Protein AF-A0A7S2SK68-F1 (afdb_monomer)

Structure (mmCIF, N/CA/C/O backbone):
data_AF-A0A7S2SK68-F1
#
_entry.id   AF-A0A7S2SK68-F1
#
loop_
_atom_site.group_PDB
_atom_site.id
_atom_site.type_symbol
_atom_site.label_atom_id
_atom_site.label_alt_id
_atom_site.label_comp_id
_atom_site.label_asym_id
_atom_site.label_entity_id
_atom_site.label_seq_id
_atom_site.pdbx_PDB_ins_code
_atom_site.Cartn_x
_atom_site.Cartn_y
_atom_site.Cartn_z
_atom_site.occupancy
_atom_site.B_iso_or_equiv
_atom_site.auth_seq_id
_atom_site.auth_comp_id
_atom_site.auth_asym_id
_atom_site.auth_atom_id
_atom_site.pdbx_PDB_model_num
ATOM 1 N N . MET A 1 1 ? 23.345 -35.344 2.464 1.00 45.34 1 MET A N 1
ATOM 2 C CA . MET A 1 1 ? 22.321 -34.287 2.562 1.00 45.34 1 MET A CA 1
ATOM 3 C C . MET A 1 1 ? 22.974 -33.077 1.943 1.00 45.34 1 MET A C 1
ATOM 5 O O . MET A 1 1 ? 23.761 -32.423 2.611 1.00 45.34 1 MET A O 1
ATOM 9 N N . ASP A 1 2 ? 22.793 -32.923 0.635 1.00 41.66 2 ASP A N 1
ATOM 10 C CA . ASP A 1 2 ? 23.408 -31.829 -0.106 1.00 41.66 2 ASP A CA 1
ATOM 11 C C . ASP A 1 2 ? 22.681 -30.546 0.268 1.00 41.66 2 ASP A C 1
ATOM 13 O O . ASP A 1 2 ? 21.512 -30.350 -0.067 1.00 41.66 2 ASP A O 1
ATOM 17 N N . ASP A 1 3 ? 23.384 -29.710 1.019 1.00 49.19 3 ASP A N 1
ATOM 18 C CA . ASP A 1 3 ? 23.014 -28.338 1.319 1.00 49.19 3 ASP A CA 1
ATOM 19 C C . ASP A 1 3 ? 23.191 -27.522 0.030 1.00 49.19 3 ASP A C 1
ATOM 21 O O . ASP A 1 3 ? 24.204 -26.857 -0.197 1.00 49.19 3 ASP A O 1
ATOM 25 N N . GLN A 1 4 ? 22.235 -27.665 -0.895 1.00 49.81 4 GLN A N 1
ATOM 26 C CA . GLN A 1 4 ? 22.113 -26.769 -2.037 1.00 49.81 4 GLN A CA 1
ATOM 27 C C . GLN A 1 4 ? 21.642 -25.418 -1.508 1.00 49.81 4 GLN A C 1
ATOM 29 O O . GLN A 1 4 ? 20.457 -25.092 -1.517 1.00 49.81 4 GLN A O 1
ATOM 34 N N . THR A 1 5 ? 22.600 -24.611 -1.065 1.00 55.16 5 THR A N 1
ATOM 35 C CA . THR A 1 5 ? 22.447 -23.161 -1.052 1.00 55.16 5 THR A CA 1
ATOM 36 C C . THR A 1 5 ? 22.175 -22.737 -2.493 1.00 55.16 5 THR A C 1
ATOM 38 O O . THR A 1 5 ? 23.087 -22.575 -3.301 1.00 55.16 5 THR A O 1
ATOM 41 N N . THR A 1 6 ? 20.896 -22.635 -2.861 1.00 64.81 6 THR A N 1
ATOM 42 C CA . THR A 1 6 ? 20.465 -22.091 -4.149 1.00 64.81 6 THR A CA 1
ATOM 43 C C . THR A 1 6 ? 20.968 -20.660 -4.242 1.00 64.81 6 THR A C 1
ATOM 45 O O . THR A 1 6 ? 20.377 -19.736 -3.684 1.00 64.81 6 THR A O 1
ATOM 48 N N . SER A 1 7 ? 22.110 -20.495 -4.906 1.00 83.31 7 SER A N 1
ATOM 49 C CA . SER A 1 7 ? 22.659 -19.194 -5.253 1.00 83.31 7 SER A CA 1
ATOM 50 C C . SER A 1 7 ? 21.646 -18.478 -6.141 1.00 83.31 7 SER A C 1
ATOM 52 O O . SER A 1 7 ? 21.218 -19.017 -7.163 1.00 83.31 7 SER A O 1
ATOM 54 N N . LEU A 1 8 ? 21.214 -17.290 -5.715 1.00 86.94 8 LEU A N 1
ATOM 55 C CA . LEU A 1 8 ? 20.321 -16.452 -6.506 1.00 86.94 8 LEU A CA 1
ATOM 56 C C . LEU A 1 8 ? 21.015 -16.060 -7.813 1.00 86.94 8 LEU A C 1
ATOM 58 O O . LEU A 1 8 ? 22.196 -15.707 -7.823 1.00 86.94 8 LEU A O 1
ATOM 62 N N . SER A 1 9 ? 20.267 -16.081 -8.911 1.00 92.62 9 SER A N 1
ATOM 63 C CA . SER A 1 9 ? 20.751 -15.556 -10.188 1.00 92.62 9 SER A CA 1
ATOM 64 C C . SER A 1 9 ? 21.023 -14.044 -10.103 1.00 92.62 9 SER A C 1
ATOM 66 O O . SER A 1 9 ? 20.405 -13.353 -9.286 1.00 92.62 9 SER A O 1
ATOM 68 N N . PRO A 1 10 ? 21.902 -13.492 -10.962 1.00 92.81 10 PRO A N 1
ATOM 69 C CA . PRO A 1 10 ? 22.144 -12.050 -11.023 1.00 92.81 10 PRO A CA 1
ATOM 70 C C . PRO A 1 10 ? 20.859 -11.224 -11.175 1.00 92.81 10 PRO A C 1
ATOM 72 O O . PRO A 1 10 ? 20.677 -10.253 -10.446 1.00 92.81 10 PRO A O 1
ATOM 75 N N . ASP A 1 11 ? 19.931 -11.662 -12.029 1.00 91.19 11 ASP A N 1
ATOM 76 C CA . ASP A 1 11 ? 18.632 -11.010 -12.240 1.00 91.19 11 ASP A CA 1
ATOM 77 C C . ASP A 1 11 ? 17.751 -11.029 -10.980 1.00 91.19 11 ASP A C 1
ATOM 79 O O . ASP A 1 11 ? 17.080 -10.044 -10.671 1.00 91.19 11 ASP A O 1
ATOM 83 N N . GLN A 1 12 ? 17.770 -12.126 -10.214 1.00 93.44 12 GLN A N 1
ATOM 84 C CA . GLN A 1 12 ? 17.066 -12.201 -8.929 1.00 93.44 12 GLN A CA 1
ATOM 85 C C . GLN A 1 12 ? 17.672 -11.249 -7.898 1.00 93.44 12 GLN A C 1
ATOM 87 O O . GLN A 1 12 ? 16.930 -10.609 -7.151 1.00 93.44 12 GLN A O 1
ATOM 92 N N . ILE A 1 13 ? 19.002 -11.135 -7.857 1.00 93.25 13 ILE A N 1
ATOM 93 C CA . ILE A 1 13 ? 19.707 -10.212 -6.959 1.00 93.25 13 ILE A CA 1
ATOM 94 C C . ILE A 1 13 ? 19.380 -8.763 -7.333 1.00 93.25 13 ILE A C 1
ATOM 96 O O . ILE A 1 13 ? 19.015 -7.978 -6.459 1.00 93.25 13 ILE A O 1
ATOM 100 N N . GLU A 1 14 ? 19.459 -8.416 -8.619 1.00 93.88 14 GLU A N 1
ATOM 101 C CA . GLU A 1 14 ? 19.129 -7.085 -9.136 1.00 93.88 14 GLU A CA 1
ATOM 102 C C . GLU A 1 14 ? 17.685 -6.697 -8.794 1.00 93.88 14 GLU A C 1
ATOM 104 O O . GLU A 1 14 ? 17.460 -5.663 -8.159 1.00 93.88 14 GLU A O 1
ATOM 109 N N . PHE A 1 15 ? 16.716 -7.558 -9.125 1.00 94.44 15 PHE A N 1
ATOM 110 C CA . PHE A 1 15 ? 15.307 -7.314 -8.824 1.00 94.44 15 PHE A CA 1
ATOM 111 C C . PHE A 1 15 ? 15.066 -7.162 -7.319 1.00 94.44 15 PHE A C 1
ATOM 113 O O . PHE A 1 15 ? 14.383 -6.234 -6.888 1.00 94.44 15 PHE A O 1
ATOM 120 N N . THR A 1 16 ? 15.646 -8.048 -6.506 1.00 92.94 16 THR A N 1
ATOM 121 C CA . THR A 1 16 ? 15.485 -8.019 -5.045 1.00 92.94 16 THR A CA 1
ATOM 122 C C . THR A 1 16 ? 16.066 -6.742 -4.446 1.00 92.94 16 THR A C 1
ATOM 124 O O . THR A 1 16 ? 15.447 -6.136 -3.571 1.00 92.94 16 THR A O 1
ATOM 127 N N . ASN A 1 17 ? 17.230 -6.298 -4.923 1.00 94.62 17 ASN A N 1
ATOM 128 C CA . ASN A 1 17 ? 17.856 -5.060 -4.467 1.00 94.62 17 ASN A CA 1
ATOM 129 C C . ASN A 1 17 ? 17.025 -3.835 -4.857 1.00 94.62 17 ASN A C 1
ATOM 131 O O . ASN A 1 17 ? 16.785 -2.980 -4.003 1.00 94.62 17 ASN A O 1
ATOM 135 N N . ALA A 1 18 ? 16.535 -3.778 -6.099 1.00 94.25 18 ALA A N 1
ATOM 136 C CA . ALA A 1 18 ? 15.662 -2.702 -6.558 1.00 94.25 18 ALA A CA 1
ATOM 137 C C . ALA A 1 18 ? 14.358 -2.661 -5.743 1.00 94.25 18 ALA A C 1
ATOM 139 O O . ALA A 1 18 ? 14.013 -1.629 -5.170 1.00 94.25 1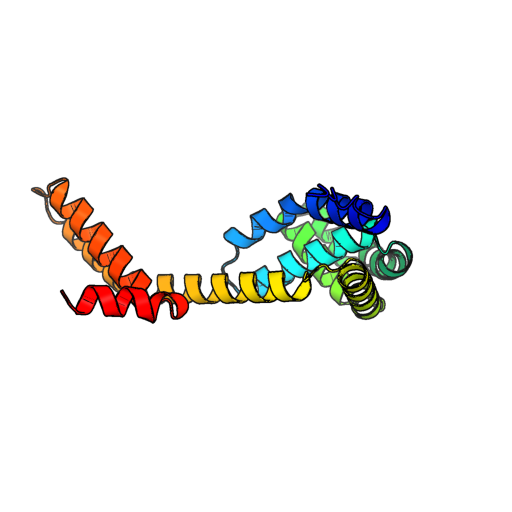8 ALA A O 1
ATOM 140 N N . PHE A 1 19 ? 13.689 -3.807 -5.575 1.00 93.00 19 PHE A N 1
ATOM 141 C CA . PHE A 1 19 ? 12.484 -3.926 -4.752 1.00 93.00 19 PHE A CA 1
ATOM 142 C C . PHE A 1 19 ? 12.729 -3.454 -3.310 1.00 93.00 19 PHE A C 1
ATOM 144 O O . PHE A 1 19 ? 11.972 -2.639 -2.775 1.00 93.00 19 PHE A O 1
ATOM 151 N N . ASN A 1 20 ? 13.810 -3.927 -2.678 1.00 91.44 20 ASN A N 1
ATOM 152 C CA . ASN A 1 20 ? 14.158 -3.549 -1.310 1.00 91.44 20 ASN A CA 1
ATOM 153 C C . ASN A 1 20 ? 14.475 -2.054 -1.182 1.00 91.44 20 ASN A C 1
ATOM 155 O O . ASN A 1 20 ? 14.073 -1.434 -0.195 1.00 91.44 20 ASN A O 1
ATOM 159 N N . GLY A 1 21 ? 15.121 -1.466 -2.191 1.00 91.00 21 GLY A N 1
ATOM 160 C CA . GLY A 1 21 ? 15.395 -0.032 -2.260 1.00 91.00 21 GLY A CA 1
ATOM 161 C C . GLY A 1 21 ? 14.132 0.834 -2.272 1.00 91.00 21 GLY A C 1
ATOM 162 O O . GLY A 1 21 ? 14.174 1.977 -1.816 1.00 91.00 21 GLY A O 1
ATOM 163 N N . ARG A 1 22 ? 12.990 0.293 -2.722 1.00 89.69 22 ARG A N 1
ATOM 164 C CA . ARG A 1 22 ? 11.702 1.010 -2.806 1.00 89.69 22 ARG A CA 1
ATOM 165 C C . ARG A 1 22 ? 10.727 0.689 -1.671 1.00 89.69 22 ARG A C 1
ATOM 167 O O . ARG A 1 22 ? 9.588 1.152 -1.677 1.00 89.69 22 ARG A O 1
ATOM 174 N N . ARG A 1 23 ? 11.154 -0.045 -0.634 1.00 83.75 23 ARG A N 1
ATOM 175 C CA . ARG A 1 23 ? 10.286 -0.393 0.512 1.00 83.75 23 ARG A CA 1
ATOM 176 C C . ARG A 1 23 ? 9.747 0.816 1.270 1.00 83.75 23 ARG A C 1
ATOM 178 O O . ARG A 1 23 ? 8.678 0.717 1.860 1.00 83.75 23 ARG A O 1
ATOM 185 N N . ASN A 1 24 ? 10.437 1.953 1.239 1.00 82.62 24 ASN A N 1
ATOM 186 C CA . ASN A 1 24 ? 9.946 3.170 1.885 1.00 82.62 24 ASN A CA 1
ATOM 187 C C . ASN A 1 24 ? 8.621 3.645 1.277 1.00 82.62 24 ASN A C 1
ATOM 189 O O . ASN A 1 24 ? 7.754 4.106 2.012 1.00 82.62 24 ASN A O 1
ATOM 193 N N . THR A 1 25 ? 8.401 3.437 -0.019 1.00 78.31 25 THR A N 1
ATOM 194 C CA . THR A 1 25 ? 7.138 3.775 -0.691 1.00 78.31 25 THR A CA 1
ATOM 195 C C . THR A 1 25 ? 5.979 2.922 -0.156 1.00 78.31 25 THR A C 1
ATOM 197 O O . THR A 1 25 ? 4.856 3.406 -0.038 1.00 78.31 25 THR A O 1
ATOM 200 N N . LEU A 1 26 ? 6.259 1.705 0.334 1.00 75.81 26 LEU A N 1
ATOM 201 C CA . LEU A 1 26 ? 5.275 0.855 1.022 1.00 75.81 26 LEU A CA 1
ATOM 202 C C . LEU A 1 26 ? 4.841 1.410 2.386 1.00 75.81 26 LEU A C 1
ATOM 204 O O . LEU A 1 26 ? 3.764 1.066 2.861 1.00 75.81 26 LEU A O 1
ATOM 208 N N . THR A 1 27 ? 5.626 2.273 3.036 1.00 79.50 27 THR A N 1
ATOM 209 C CA . THR A 1 27 ? 5.236 2.842 4.343 1.00 79.50 27 THR A CA 1
ATOM 210 C C . THR A 1 27 ? 3.993 3.728 4.232 1.00 79.50 27 THR A C 1
ATOM 212 O O . THR A 1 27 ? 3.156 3.734 5.136 1.00 79.50 27 THR A O 1
ATOM 215 N N . ALA A 1 28 ? 3.810 4.395 3.087 1.00 83.75 28 ALA A N 1
ATOM 216 C CA . ALA A 1 28 ? 2.632 5.210 2.793 1.00 83.75 28 ALA A CA 1
ATOM 217 C C . ALA A 1 28 ? 1.347 4.375 2.648 1.00 83.75 28 ALA A C 1
ATOM 219 O O . ALA A 1 28 ? 0.240 4.896 2.759 1.00 83.75 28 ALA A O 1
ATOM 220 N N . PHE A 1 29 ? 1.469 3.061 2.453 1.00 84.81 29 PHE A N 1
ATOM 221 C CA . PHE A 1 29 ? 0.326 2.162 2.350 1.00 84.81 29 PHE A CA 1
ATOM 222 C C . PHE A 1 29 ? -0.524 2.163 3.633 1.00 84.81 29 PHE A C 1
ATOM 224 O O . PHE A 1 29 ? -1.755 2.198 3.587 1.00 84.81 29 PHE A O 1
ATOM 231 N N . ALA A 1 30 ? 0.128 2.190 4.800 1.00 82.75 30 ALA A N 1
ATOM 232 C CA . ALA A 1 30 ? -0.545 2.139 6.098 1.00 82.75 30 ALA A CA 1
ATOM 233 C C . ALA A 1 30 ? -1.361 3.406 6.420 1.00 82.75 30 ALA A C 1
ATOM 235 O O . ALA A 1 30 ? -2.272 3.353 7.252 1.00 82.75 30 ALA A O 1
ATOM 236 N N . SER A 1 31 ? -1.060 4.533 5.768 1.00 86.56 31 SER A N 1
ATOM 237 C CA . SER A 1 31 ? -1.770 5.805 5.939 1.00 86.56 31 SER A CA 1
ATOM 238 C C . SER A 1 31 ? -2.870 6.037 4.900 1.00 86.56 31 SER A C 1
ATOM 240 O O . SER A 1 31 ? -3.563 7.047 4.975 1.00 86.56 31 SER A O 1
ATOM 242 N N . CYS A 1 32 ? -3.082 5.113 3.959 1.00 90.94 32 CYS A N 1
ATOM 243 C CA . CYS A 1 32 ? -4.134 5.239 2.953 1.00 90.94 32 CYS A CA 1
ATOM 244 C C . CYS A 1 32 ? -5.522 4.937 3.541 1.00 90.94 32 CYS A C 1
ATOM 246 O O . CYS A 1 32 ? -5.715 3.940 4.239 1.00 90.94 32 CYS A O 1
ATOM 248 N N . PHE A 1 33 ? -6.505 5.774 3.224 1.00 91.50 33 PHE A N 1
ATOM 249 C CA . PHE A 1 33 ? -7.901 5.663 3.661 1.00 91.50 33 PHE A CA 1
ATOM 250 C C . PHE A 1 33 ? -8.870 5.372 2.513 1.00 91.50 33 PHE A C 1
ATOM 252 O O . PHE A 1 33 ? -10.049 5.130 2.754 1.00 91.50 33 PHE A O 1
ATOM 259 N N . THR A 1 34 ? -8.396 5.408 1.267 1.00 91.31 34 THR A N 1
ATOM 260 C CA . THR A 1 34 ? -9.213 5.135 0.082 1.00 91.31 34 THR A CA 1
ATOM 261 C C . THR A 1 34 ? -8.460 4.262 -0.912 1.00 91.31 34 THR A C 1
ATOM 263 O O . THR A 1 34 ? -7.232 4.299 -0.982 1.00 91.31 34 THR A O 1
ATOM 266 N N . GLU A 1 35 ? -9.209 3.527 -1.733 1.00 91.38 35 GLU A N 1
ATOM 267 C CA . GLU A 1 35 ? -8.670 2.742 -2.851 1.00 91.38 35 GLU A CA 1
ATOM 268 C C . GLU A 1 35 ? -7.841 3.609 -3.808 1.00 91.38 35 GLU A C 1
ATOM 270 O O . GLU A 1 35 ? -6.754 3.235 -4.236 1.00 91.38 35 GLU A O 1
ATOM 275 N N . HIS A 1 36 ? -8.294 4.836 -4.072 1.00 92.00 36 HIS A N 1
ATOM 276 C CA . HIS A 1 36 ? -7.549 5.773 -4.904 1.00 92.00 36 HIS A CA 1
ATOM 277 C C . HIS A 1 36 ? -6.160 6.100 -4.328 1.00 92.00 36 HIS A C 1
ATOM 279 O O . HIS A 1 36 ? -5.179 6.096 -5.068 1.00 92.00 36 HIS A O 1
ATOM 285 N N . GLN A 1 37 ? -6.048 6.334 -3.015 1.00 91.88 37 GLN A N 1
ATOM 286 C CA . GLN A 1 37 ? -4.748 6.568 -2.373 1.00 91.88 37 GLN A CA 1
ATOM 287 C C . GLN A 1 37 ? -3.842 5.333 -2.458 1.00 91.88 37 GLN A C 1
ATOM 289 O O . GLN A 1 37 ? -2.650 5.474 -2.730 1.00 91.88 37 GLN A O 1
ATOM 294 N N . LEU A 1 38 ? -4.411 4.132 -2.303 1.00 92.62 38 LEU A N 1
ATOM 295 C CA . LEU A 1 38 ? -3.678 2.873 -2.461 1.00 92.62 38 LEU A CA 1
ATOM 296 C C . LEU A 1 38 ? -3.118 2.723 -3.875 1.00 92.62 38 LEU A C 1
ATOM 298 O O . LEU A 1 38 ? -1.941 2.401 -4.037 1.00 92.62 38 LEU A O 1
ATOM 302 N N . HIS A 1 39 ? -3.922 3.040 -4.890 1.00 93.50 39 HIS A N 1
ATOM 303 C CA . HIS A 1 39 ? -3.479 3.040 -6.279 1.00 93.50 39 HIS A CA 1
ATOM 304 C C . HIS A 1 39 ? -2.338 4.028 -6.524 1.00 93.50 39 HIS A C 1
ATOM 306 O O . HIS A 1 39 ? -1.374 3.665 -7.184 1.00 93.50 39 HIS A O 1
ATOM 312 N N . ILE A 1 40 ? -2.388 5.237 -5.957 1.00 93.50 40 ILE A N 1
ATOM 313 C CA . ILE A 1 40 ? -1.286 6.204 -6.085 1.00 93.50 40 ILE A CA 1
ATOM 314 C C . ILE A 1 40 ? 0.014 5.661 -5.472 1.00 93.50 40 ILE A C 1
ATOM 316 O O . ILE A 1 40 ? 1.073 5.786 -6.083 1.00 93.50 40 ILE A O 1
ATOM 320 N N . VAL A 1 41 ? -0.049 5.026 -4.299 1.00 92.88 41 VAL A N 1
ATOM 321 C CA . VAL A 1 41 ? 1.137 4.426 -3.661 1.00 92.88 41 VAL A CA 1
ATOM 322 C C . VAL A 1 41 ? 1.681 3.253 -4.481 1.00 92.88 41 VAL A C 1
ATOM 324 O O . VAL A 1 41 ? 2.886 3.193 -4.728 1.00 92.88 41 VAL A O 1
ATOM 327 N N . ARG A 1 42 ? 0.809 2.347 -4.943 1.00 93.62 42 ARG A N 1
ATOM 328 C CA . ARG A 1 42 ? 1.181 1.212 -5.804 1.00 93.62 42 ARG A CA 1
ATOM 329 C C . ARG A 1 42 ? 1.829 1.686 -7.102 1.00 93.62 42 ARG A C 1
ATOM 331 O O . ARG A 1 42 ? 2.898 1.215 -7.474 1.00 93.62 42 ARG A O 1
ATOM 338 N N . ASP A 1 43 ? 1.186 2.625 -7.782 1.00 94.50 43 ASP A N 1
ATOM 339 C CA . ASP A 1 43 ? 1.629 3.117 -9.082 1.00 94.50 43 ASP A CA 1
ATOM 340 C C . ASP A 1 43 ? 2.936 3.921 -8.936 1.00 94.50 43 ASP A C 1
ATOM 342 O O . ASP A 1 43 ? 3.834 3.795 -9.767 1.00 94.50 43 ASP A O 1
ATOM 346 N N . GLY A 1 44 ? 3.109 4.669 -7.841 1.00 94.00 44 GLY A N 1
ATOM 347 C CA . GLY A 1 44 ? 4.388 5.299 -7.508 1.00 94.00 44 GLY A CA 1
ATOM 348 C C . GLY A 1 44 ? 5.501 4.288 -7.237 1.00 94.00 44 GLY A C 1
ATOM 349 O O . GLY A 1 44 ? 6.610 4.455 -7.739 1.00 94.00 44 GLY A O 1
ATOM 350 N N . PHE A 1 45 ? 5.202 3.192 -6.535 1.00 94.19 45 PHE A N 1
ATOM 351 C CA . PHE A 1 45 ? 6.156 2.099 -6.362 1.00 94.19 45 PHE A CA 1
ATOM 352 C C . PHE A 1 45 ? 6.539 1.457 -7.703 1.00 94.19 45 PHE A C 1
ATOM 354 O O . PHE A 1 45 ? 7.720 1.224 -7.950 1.00 94.19 45 PHE A O 1
ATOM 361 N N . TYR A 1 46 ? 5.573 1.198 -8.592 1.00 95.06 46 TYR A N 1
ATOM 362 C CA . TYR A 1 46 ? 5.856 0.677 -9.934 1.00 95.06 46 TYR A CA 1
ATOM 363 C C . TYR A 1 46 ? 6.721 1.627 -10.752 1.00 95.06 46 TYR A C 1
ATOM 365 O O . TYR A 1 46 ? 7.645 1.174 -11.421 1.00 95.06 46 TYR A O 1
ATOM 373 N N . LEU A 1 47 ? 6.458 2.930 -10.672 1.00 95.06 47 LEU A N 1
ATOM 374 C CA . LEU A 1 47 ? 7.241 3.944 -11.363 1.00 95.06 47 LEU A CA 1
ATOM 375 C C . LEU A 1 47 ? 8.701 3.962 -10.880 1.00 95.06 47 LEU A C 1
ATOM 377 O O . LEU A 1 47 ? 9.619 3.972 -11.700 1.00 95.06 47 LEU A O 1
ATOM 381 N N . GLU A 1 48 ? 8.923 3.935 -9.564 1.00 93.75 48 GLU A N 1
ATOM 382 C CA . GLU A 1 48 ? 10.268 3.910 -8.978 1.00 93.75 48 GLU A CA 1
ATOM 383 C C . GLU A 1 48 ? 11.001 2.590 -9.226 1.00 93.75 48 GLU A C 1
ATOM 385 O O . GLU A 1 48 ? 12.205 2.591 -9.465 1.00 93.75 48 GLU A O 1
ATOM 390 N N . LEU A 1 49 ? 10.293 1.462 -9.189 1.00 95.25 49 LEU A N 1
ATOM 391 C CA . LEU A 1 49 ? 10.891 0.165 -9.477 1.00 95.25 49 LEU A CA 1
ATOM 392 C C . LEU A 1 49 ? 11.256 0.060 -10.965 1.00 95.25 49 LEU A C 1
ATOM 394 O O . LEU A 1 49 ? 12.370 -0.335 -11.298 1.00 95.25 49 LEU A O 1
ATOM 398 N N . ALA A 1 50 ? 10.365 0.481 -11.867 1.00 95.94 50 ALA A N 1
ATOM 399 C CA . ALA A 1 50 ? 10.619 0.484 -13.306 1.00 95.94 50 ALA A CA 1
ATOM 400 C C . ALA A 1 50 ? 11.787 1.398 -13.706 1.00 95.94 50 ALA A C 1
ATOM 402 O O . ALA A 1 50 ? 12.494 1.075 -14.656 1.00 95.94 50 ALA A O 1
ATOM 403 N N . HIS A 1 51 ? 12.040 2.491 -12.977 1.00 95.31 51 HIS A N 1
ATOM 404 C CA . HIS A 1 51 ? 13.249 3.297 -13.171 1.00 95.31 51 HIS A CA 1
ATOM 405 C C . HIS A 1 51 ? 14.530 2.454 -13.063 1.00 95.31 51 HIS A C 1
ATOM 407 O O . HIS A 1 51 ? 15.453 2.647 -13.854 1.00 95.31 51 HIS A O 1
ATOM 413 N N . ASP A 1 52 ? 14.572 1.510 -12.121 1.00 94.69 52 ASP A N 1
ATOM 414 C CA . ASP A 1 52 ? 15.762 0.702 -11.857 1.00 94.69 52 ASP A CA 1
ATOM 415 C C . ASP A 1 52 ? 15.870 -0.496 -12.812 1.00 94.69 52 ASP A C 1
ATOM 417 O O . ASP A 1 52 ? 16.949 -0.765 -13.331 1.00 94.69 52 ASP A O 1
ATOM 421 N N . ILE A 1 53 ? 14.760 -1.198 -13.076 1.00 94.88 53 ILE A N 1
ATOM 422 C CA . ILE A 1 53 ? 14.790 -2.496 -13.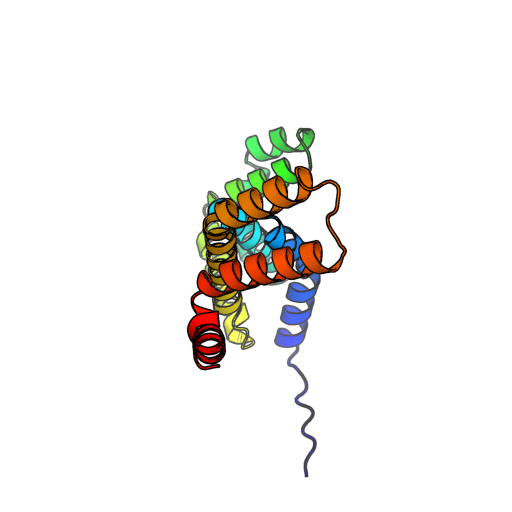785 1.00 94.88 53 ILE A CA 1
ATOM 423 C C . ILE A 1 53 ? 14.164 -2.490 -15.187 1.00 94.88 53 ILE A C 1
ATOM 425 O O . ILE A 1 53 ? 14.296 -3.467 -15.925 1.00 94.88 53 ILE A O 1
ATOM 429 N N . CYS A 1 54 ? 13.496 -1.405 -15.583 1.00 95.88 54 CYS A N 1
ATOM 430 C CA . CYS A 1 54 ? 12.919 -1.203 -16.920 1.00 95.88 54 CYS A CA 1
ATOM 431 C C . CYS A 1 54 ? 13.200 0.228 -17.440 1.00 95.88 54 CYS A C 1
ATOM 433 O O . CYS A 1 54 ? 12.269 0.958 -17.799 1.00 95.88 54 CYS A O 1
ATOM 435 N N . PRO A 1 55 ? 14.474 0.678 -17.483 1.00 96.19 55 PRO A N 1
ATOM 436 C CA . PRO A 1 55 ? 14.809 2.083 -17.731 1.00 96.19 55 PRO A CA 1
ATOM 437 C C . PRO A 1 55 ? 14.387 2.580 -19.121 1.00 96.19 55 PRO A C 1
ATOM 439 O O . PRO A 1 55 ? 14.157 3.777 -19.303 1.00 96.19 55 PRO A O 1
ATOM 442 N N . LYS A 1 56 ? 14.272 1.682 -20.109 1.00 96.75 56 LYS A N 1
ATOM 443 C CA . LYS A 1 56 ? 13.839 2.031 -21.470 1.00 96.75 56 LYS A CA 1
ATOM 444 C C . LYS A 1 56 ? 12.372 2.451 -21.481 1.00 96.75 56 LYS A C 1
ATOM 446 O O . LYS A 1 56 ? 12.044 3.527 -21.974 1.00 96.75 56 LYS A O 1
ATOM 451 N N . GLU A 1 57 ? 11.508 1.626 -20.903 1.00 97.62 57 GLU A N 1
ATOM 452 C CA . GLU A 1 57 ? 10.071 1.864 -20.821 1.00 97.62 57 GLU A CA 1
ATOM 453 C C . GLU A 1 57 ? 9.761 3.016 -19.859 1.00 97.62 57 GLU A C 1
ATOM 455 O O . GLU A 1 57 ? 8.961 3.897 -20.182 1.00 97.62 57 GLU A O 1
ATOM 460 N N . TYR A 1 58 ? 10.468 3.076 -18.725 1.00 97.00 58 TYR A N 1
ATOM 461 C CA . TYR A 1 58 ? 10.402 4.213 -17.809 1.00 97.00 58 TYR A CA 1
ATOM 462 C C . TYR A 1 58 ? 10.772 5.530 -18.505 1.00 97.00 58 TYR A C 1
ATOM 464 O O . TYR A 1 58 ? 10.120 6.547 -18.281 1.00 97.00 58 TYR A O 1
ATOM 472 N N . GLY A 1 59 ? 11.780 5.528 -19.385 1.00 95.81 59 GLY A N 1
ATOM 473 C CA . GLY A 1 59 ? 12.201 6.712 -20.134 1.00 95.81 59 GLY A CA 1
ATOM 474 C C . GLY A 1 59 ? 11.067 7.360 -20.936 1.00 95.81 59 GLY A C 1
ATOM 475 O O . GLY A 1 59 ? 10.954 8.585 -20.946 1.00 95.81 59 GLY A O 1
ATOM 476 N N . VAL A 1 60 ? 10.184 6.554 -21.535 1.00 95.31 60 VAL A N 1
ATOM 477 C CA . VAL A 1 60 ? 9.005 7.043 -22.274 1.00 95.31 60 VAL A CA 1
ATOM 478 C C . VAL A 1 60 ? 8.012 7.723 -21.328 1.00 95.31 60 VAL A C 1
ATOM 480 O O . VAL A 1 60 ? 7.536 8.823 -21.605 1.00 95.31 60 VAL A O 1
ATOM 483 N N . VAL A 1 61 ? 7.737 7.108 -20.175 1.00 96.00 61 VAL A N 1
ATOM 484 C CA . VAL A 1 61 ? 6.839 7.672 -19.154 1.00 96.00 61 VAL A CA 1
ATOM 485 C C . VAL A 1 61 ? 7.416 8.955 -18.554 1.00 96.00 61 VAL A C 1
ATOM 487 O O . VAL A 1 61 ? 6.687 9.933 -18.371 1.00 96.00 61 VAL A O 1
ATOM 490 N N . ARG A 1 62 ? 8.731 8.978 -18.300 1.00 95.31 62 ARG A N 1
ATOM 491 C CA . ARG A 1 62 ? 9.460 10.125 -17.750 1.00 95.31 62 ARG A CA 1
ATOM 492 C C . ARG A 1 62 ? 9.333 11.361 -18.630 1.00 95.31 62 ARG A C 1
ATOM 494 O O . ARG A 1 62 ? 9.200 12.450 -18.081 1.00 95.31 62 ARG A O 1
ATOM 501 N N . ILE A 1 63 ? 9.372 11.210 -19.956 1.00 93.00 63 ILE A N 1
ATOM 502 C CA . ILE A 1 63 ? 9.172 12.341 -20.873 1.00 93.00 63 ILE A CA 1
ATOM 503 C C . ILE A 1 63 ? 7.823 13.001 -20.577 1.00 93.00 63 ILE A C 1
ATOM 505 O O . ILE A 1 63 ? 7.797 14.200 -20.320 1.00 93.00 63 ILE A O 1
ATOM 509 N N . GLY A 1 64 ? 6.747 12.212 -20.493 1.00 89.75 64 GLY A N 1
ATOM 510 C CA . GLY A 1 64 ? 5.411 12.720 -20.172 1.00 89.75 64 GLY A CA 1
ATOM 511 C C . GLY A 1 64 ? 5.350 13.451 -18.827 1.00 89.75 64 GLY A C 1
ATOM 512 O O . GLY A 1 64 ? 4.827 14.561 -18.770 1.00 89.75 64 GLY A O 1
ATOM 513 N N . ILE A 1 65 ? 5.976 12.892 -17.782 1.00 91.94 65 ILE A N 1
ATOM 514 C CA . ILE A 1 65 ? 6.053 13.519 -16.449 1.00 91.94 65 ILE A CA 1
ATOM 515 C C . ILE A 1 65 ? 6.762 14.876 -16.508 1.00 91.94 65 ILE A C 1
ATOM 517 O O . ILE A 1 65 ? 6.274 15.859 -15.958 1.00 91.94 65 ILE A O 1
ATOM 521 N N . VAL A 1 66 ? 7.932 14.933 -17.152 1.00 90.94 66 VAL A N 1
ATOM 522 C CA . VAL A 1 66 ? 8.766 16.145 -17.202 1.00 90.94 66 VAL A CA 1
ATOM 523 C C . VAL A 1 66 ? 8.101 17.246 -18.030 1.00 90.94 66 VAL A C 1
ATOM 525 O O . VAL A 1 66 ? 8.297 18.425 -17.744 1.00 90.94 66 VAL A O 1
ATOM 528 N N . THR A 1 67 ? 7.304 16.876 -19.033 1.00 91.12 67 THR A N 1
ATOM 529 C CA . THR A 1 67 ? 6.556 17.832 -19.861 1.00 91.12 67 THR A CA 1
ATOM 530 C C . THR A 1 67 ? 5.212 18.261 -19.265 1.00 91.12 67 THR A C 1
ATOM 532 O O . THR A 1 67 ? 4.587 19.172 -19.800 1.00 91.12 67 THR A O 1
ATOM 535 N N . ASP A 1 68 ? 4.744 17.636 -18.178 1.00 89.75 68 ASP A N 1
ATOM 536 C CA . ASP A 1 68 ? 3.465 17.985 -17.551 1.00 89.75 68 ASP A CA 1
ATOM 537 C C . ASP A 1 68 ? 3.621 19.222 -16.653 1.00 89.75 68 ASP A C 1
ATOM 539 O O . ASP A 1 68 ? 4.193 19.181 -15.559 1.00 89.75 68 ASP A O 1
ATOM 543 N N . GLU A 1 69 ? 3.054 20.345 -17.097 1.00 87.88 69 GLU A N 1
ATOM 544 C CA . GLU A 1 69 ? 3.062 21.612 -16.361 1.00 87.88 69 GLU A CA 1
ATOM 545 C C . GLU A 1 69 ? 2.469 21.486 -14.948 1.00 87.88 69 GLU A C 1
ATOM 547 O O . GLU A 1 69 ? 2.876 22.217 -14.041 1.00 87.88 69 GLU A O 1
ATOM 552 N N . LYS A 1 70 ? 1.545 20.542 -14.713 1.00 88.88 70 LYS A N 1
ATOM 553 C CA . LYS A 1 70 ? 0.970 20.316 -13.379 1.00 88.88 70 LYS A CA 1
ATOM 554 C C . LYS A 1 70 ? 2.013 19.783 -12.405 1.00 88.88 70 LYS A C 1
ATOM 556 O O . LYS A 1 70 ? 1.987 20.163 -11.235 1.00 88.88 70 LYS A O 1
ATOM 561 N N . VAL A 1 71 ? 2.939 18.945 -12.876 1.00 86.00 71 VAL A N 1
ATOM 562 C CA . VAL A 1 71 ? 4.050 18.432 -12.063 1.00 86.00 71 VAL A CA 1
ATOM 563 C C . VAL A 1 71 ? 4.975 19.584 -11.676 1.00 86.00 71 VAL A C 1
ATOM 565 O O . VAL A 1 71 ? 5.305 19.734 -10.499 1.00 86.00 71 VAL A O 1
ATOM 568 N N . ALA A 1 72 ? 5.299 20.469 -12.624 1.00 83.56 72 ALA A N 1
ATOM 569 C CA . ALA A 1 72 ? 6.095 21.667 -12.351 1.00 83.56 72 ALA A CA 1
ATOM 570 C C . ALA A 1 72 ? 5.413 22.600 -11.329 1.00 83.56 72 ALA A C 1
ATOM 572 O O . ALA A 1 72 ? 6.052 23.083 -10.395 1.00 83.56 72 ALA A O 1
ATOM 573 N N . GLN A 1 73 ? 4.098 22.799 -11.445 1.00 85.88 73 GLN A N 1
ATOM 574 C CA . GLN A 1 73 ? 3.314 23.609 -10.504 1.00 85.88 73 GLN A CA 1
ATOM 575 C C . GLN A 1 73 ? 3.178 22.973 -9.108 1.00 85.88 73 GLN A C 1
ATOM 577 O O . GLN A 1 73 ? 2.934 23.683 -8.128 1.00 85.88 73 GLN A O 1
ATOM 582 N N . ALA A 1 74 ? 3.307 21.649 -8.994 1.00 84.81 74 ALA A N 1
ATOM 583 C CA . ALA A 1 74 ? 3.213 20.931 -7.725 1.00 84.81 74 ALA A CA 1
ATOM 584 C C . ALA A 1 74 ? 4.513 20.977 -6.904 1.00 84.81 74 ALA A C 1
ATOM 586 O O . ALA A 1 74 ? 4.456 20.793 -5.687 1.00 84.81 74 ALA A O 1
ATOM 587 N N . ALA A 1 75 ? 5.658 21.297 -7.521 1.00 77.56 75 ALA A N 1
ATOM 588 C CA . ALA A 1 75 ? 6.963 21.353 -6.854 1.00 77.56 75 ALA A CA 1
ATOM 589 C C . ALA A 1 75 ? 7.012 22.330 -5.656 1.00 77.56 75 ALA A C 1
ATOM 591 O O . ALA A 1 75 ? 7.817 22.152 -4.746 1.00 77.56 75 ALA A O 1
ATOM 592 N N . GLY A 1 76 ? 6.123 23.332 -5.618 1.00 75.88 76 GLY A N 1
ATOM 593 C CA . GLY A 1 76 ? 6.008 24.295 -4.515 1.00 75.88 76 GLY A CA 1
ATOM 594 C C . GLY A 1 76 ? 4.938 23.981 -3.458 1.00 75.88 76 GLY A C 1
ATOM 595 O O . GLY A 1 76 ? 4.816 24.737 -2.499 1.00 75.88 76 GLY A O 1
ATOM 596 N N . LYS A 1 77 ? 4.138 22.916 -3.622 1.00 79.12 77 LYS A N 1
ATOM 597 C CA . LYS A 1 77 ? 2.945 22.641 -2.785 1.00 79.12 77 LYS A CA 1
ATOM 598 C C . LYS A 1 77 ? 3.173 21.608 -1.675 1.00 79.12 77 LYS A C 1
ATOM 600 O O . LYS A 1 77 ? 2.305 21.405 -0.835 1.00 79.12 77 LYS A O 1
ATOM 605 N N . GLY A 1 78 ? 4.357 20.997 -1.638 1.00 82.25 78 GLY A N 1
ATOM 606 C CA . GLY A 1 78 ? 4.749 19.990 -0.652 1.00 82.25 78 GLY A CA 1
ATOM 607 C C . GLY A 1 78 ? 4.977 18.610 -1.269 1.00 82.25 78 GLY A C 1
ATOM 608 O O . GLY A 1 78 ? 4.489 18.295 -2.352 1.00 82.25 78 GLY A O 1
ATOM 609 N N . ILE A 1 79 ? 5.736 17.770 -0.558 1.00 81.38 79 ILE A N 1
ATOM 610 C CA . ILE A 1 79 ? 6.245 16.484 -1.072 1.00 81.38 79 ILE A CA 1
ATOM 611 C C . ILE A 1 79 ? 5.106 15.518 -1.441 1.00 81.38 79 ILE A C 1
ATOM 613 O O . ILE A 1 79 ? 5.179 14.856 -2.471 1.00 81.38 79 ILE A O 1
ATOM 617 N N . SER A 1 80 ? 4.035 15.467 -0.642 1.00 80.75 80 SER A N 1
ATOM 618 C CA . SER A 1 80 ? 2.888 14.576 -0.889 1.00 80.75 80 SER A CA 1
ATOM 619 C C . SER A 1 80 ? 2.104 14.961 -2.150 1.00 80.75 80 SER A C 1
ATOM 621 O O . SER A 1 80 ? 1.790 14.109 -2.982 1.00 80.75 80 SER A O 1
ATOM 623 N N . ASP A 1 81 ? 1.846 16.258 -2.342 1.00 85.06 81 ASP A N 1
ATOM 624 C CA . ASP A 1 81 ? 1.143 16.755 -3.527 1.00 85.06 81 ASP A CA 1
ATOM 625 C C . ASP A 1 81 ? 1.989 16.595 -4.792 1.00 85.06 81 ASP A C 1
ATOM 627 O O . ASP A 1 81 ? 1.463 16.215 -5.842 1.00 85.06 81 ASP A O 1
ATOM 631 N N . MET A 1 82 ? 3.301 16.826 -4.687 1.00 88.00 82 MET A N 1
ATOM 632 C CA . MET A 1 82 ? 4.244 16.572 -5.772 1.00 88.00 82 MET A CA 1
ATOM 633 C C . MET A 1 82 ? 4.256 15.090 -6.160 1.00 88.00 82 MET A C 1
ATOM 635 O O . MET A 1 82 ? 4.151 14.778 -7.347 1.00 88.00 82 MET A O 1
ATOM 639 N N . PHE A 1 83 ? 4.316 14.178 -5.184 1.00 89.50 83 PHE A N 1
ATOM 640 C CA . PHE A 1 83 ? 4.285 12.736 -5.430 1.00 89.50 83 PHE A CA 1
ATOM 641 C C . PHE A 1 83 ? 2.993 12.308 -6.132 1.00 89.50 83 PHE A C 1
ATOM 643 O O . PHE A 1 83 ? 3.053 11.727 -7.216 1.00 89.50 83 PHE A O 1
ATOM 650 N N . ARG A 1 84 ? 1.822 12.666 -5.581 1.00 91.06 84 ARG A N 1
ATOM 651 C CA . ARG A 1 84 ? 0.523 12.333 -6.190 1.00 91.06 84 ARG A CA 1
ATOM 652 C C . ARG A 1 84 ? 0.437 12.845 -7.627 1.00 91.06 84 ARG A C 1
ATOM 654 O O . ARG A 1 84 ? 0.118 12.079 -8.530 1.00 91.06 84 ARG A O 1
ATOM 661 N N . THR A 1 85 ? 0.772 14.117 -7.844 1.00 92.69 85 THR A N 1
ATOM 662 C CA .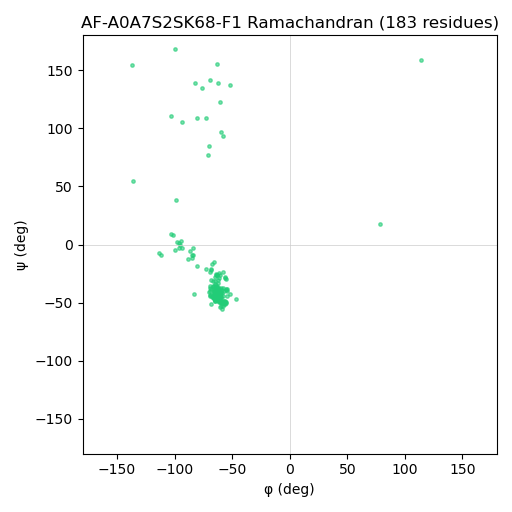 THR A 1 85 ? 0.701 14.740 -9.176 1.00 92.69 85 THR A CA 1
ATOM 663 C C . THR A 1 85 ? 1.648 14.063 -10.167 1.00 92.69 85 THR A C 1
ATOM 665 O O . THR A 1 85 ? 1.282 13.862 -11.323 1.00 92.69 85 THR A O 1
ATOM 668 N N . THR A 1 86 ? 2.838 13.661 -9.712 1.00 93.56 86 THR A N 1
ATOM 669 C CA . THR A 1 86 ? 3.819 12.926 -10.524 1.00 93.56 86 THR A CA 1
ATOM 670 C C . THR A 1 86 ? 3.280 11.566 -10.954 1.00 93.56 86 THR A C 1
ATOM 672 O O . THR A 1 86 ? 3.341 11.237 -12.135 1.00 93.56 86 THR A O 1
ATOM 675 N N . VAL A 1 87 ? 2.704 10.795 -10.029 1.00 94.31 87 VAL A N 1
ATOM 676 C CA . VAL A 1 87 ? 2.123 9.478 -10.334 1.00 94.31 87 VAL A CA 1
ATOM 677 C C . VAL A 1 87 ? 0.922 9.607 -11.270 1.00 94.31 87 VAL A C 1
ATOM 679 O O . VAL A 1 87 ? 0.810 8.875 -12.250 1.00 94.31 87 VAL A O 1
ATOM 682 N N . GLU A 1 88 ? 0.034 10.566 -11.023 1.00 94.81 88 GLU A N 1
ATOM 683 C CA . GLU A 1 88 ? -1.108 10.823 -11.904 1.00 94.81 88 GLU A CA 1
ATOM 684 C C . GLU A 1 88 ? -0.680 11.269 -13.303 1.00 94.81 88 GLU A C 1
ATOM 686 O O . GLU A 1 88 ? -1.330 10.910 -14.284 1.00 94.81 88 GLU A O 1
ATOM 691 N N . SER A 1 89 ? 0.393 12.055 -13.402 1.00 94.25 89 SER A N 1
ATOM 692 C CA . SER A 1 89 ? 0.994 12.426 -14.681 1.00 94.25 89 SER A CA 1
ATOM 693 C C . SER A 1 89 ? 1.558 11.199 -15.393 1.00 94.25 89 SER A C 1
ATOM 695 O O . SER A 1 89 ? 1.190 10.936 -16.536 1.00 94.25 89 SER A O 1
ATOM 697 N N . ALA A 1 90 ? 2.332 10.376 -14.678 1.00 95.75 90 ALA A N 1
ATOM 698 C CA . ALA A 1 90 ? 2.895 9.133 -15.191 1.00 95.75 90 ALA A CA 1
ATOM 699 C C . ALA A 1 90 ? 1.819 8.204 -15.770 1.00 95.75 90 ALA A C 1
ATOM 701 O O . ALA A 1 90 ? 1.988 7.693 -16.872 1.00 95.75 90 ALA A O 1
ATOM 702 N N . ARG A 1 91 ? 0.688 8.044 -15.071 1.00 94.69 91 ARG A N 1
ATOM 703 C CA . ARG A 1 91 ? -0.456 7.228 -15.518 1.00 94.69 91 ARG A CA 1
ATOM 704 C C . ARG A 1 91 ? -1.119 7.728 -16.797 1.00 94.69 91 ARG A C 1
ATOM 706 O O . ARG A 1 91 ? -1.777 6.948 -17.477 1.00 94.69 91 ARG A O 1
ATOM 713 N N . ARG A 1 92 ? -1.014 9.024 -17.092 1.00 94.44 92 ARG A N 1
ATOM 714 C CA . ARG A 1 92 ? -1.552 9.625 -18.321 1.00 94.44 92 ARG A CA 1
ATOM 715 C C . ARG A 1 92 ? -0.555 9.580 -19.479 1.00 94.44 92 ARG A C 1
ATOM 717 O O . ARG A 1 92 ? -0.953 9.851 -20.609 1.00 94.44 92 ARG A O 1
ATOM 724 N N . SER A 1 93 ? 0.712 9.263 -19.217 1.00 94.44 93 SER A N 1
ATOM 725 C CA . SER A 1 93 ? 1.741 9.156 -20.247 1.00 94.44 93 SER A CA 1
ATOM 726 C C . SER A 1 93 ? 1.498 7.946 -21.153 1.00 94.44 93 SER A C 1
ATOM 728 O O . SER A 1 93 ? 1.174 6.858 -20.683 1.00 94.44 93 SER A O 1
ATOM 730 N N . GLU A 1 94 ? 1.758 8.108 -22.451 1.00 92.81 94 GLU A N 1
ATOM 731 C CA . GLU A 1 94 ? 1.569 7.076 -23.488 1.00 92.81 94 GLU A CA 1
ATOM 732 C C . GLU A 1 94 ? 2.310 5.754 -23.191 1.00 92.81 94 GLU A C 1
ATOM 734 O O . GLU A 1 94 ? 1.847 4.675 -23.549 1.00 92.81 94 GLU A O 1
ATOM 739 N N . GLY A 1 95 ? 3.441 5.815 -22.481 1.00 94.38 95 GLY A N 1
ATOM 740 C CA . GLY A 1 95 ? 4.247 4.643 -22.128 1.00 94.38 95 GLY A CA 1
ATOM 741 C C . GLY A 1 95 ? 3.800 3.871 -20.882 1.00 94.38 95 GLY A C 1
ATOM 742 O O . GLY A 1 95 ? 4.431 2.863 -20.565 1.00 94.38 95 GLY A O 1
ATOM 743 N N . TRP A 1 96 ? 2.768 4.321 -20.154 1.00 97.12 96 TRP A N 1
ATOM 744 C CA . TRP A 1 96 ? 2.434 3.777 -18.830 1.00 97.12 96 TRP A CA 1
ATOM 745 C C . TRP A 1 96 ? 2.143 2.274 -18.860 1.00 97.12 96 TRP A C 1
ATOM 747 O O . TRP A 1 96 ? 2.809 1.493 -18.180 1.00 97.12 96 TRP A O 1
ATOM 757 N N . ASP A 1 97 ? 1.195 1.851 -19.697 1.00 97.19 97 ASP A N 1
ATOM 758 C CA . ASP A 1 97 ? 0.774 0.449 -19.760 1.00 97.19 97 ASP A CA 1
ATOM 759 C C . ASP A 1 97 ? 1.898 -0.470 -20.253 1.00 97.19 97 ASP A C 1
ATOM 761 O O . ASP A 1 97 ? 2.015 -1.615 -19.814 1.00 97.19 97 ASP A O 1
ATOM 765 N N . VAL A 1 98 ? 2.742 0.029 -21.159 1.00 97.56 98 VAL A N 1
ATOM 766 C CA . VAL A 1 98 ? 3.907 -0.707 -21.669 1.00 97.56 98 VAL A CA 1
ATOM 767 C C . VAL A 1 98 ? 4.936 -0.902 -20.556 1.00 97.56 98 VAL A C 1
ATOM 769 O O . VAL A 1 98 ? 5.421 -2.016 -20.365 1.00 97.56 98 VAL A O 1
ATOM 772 N N . MET A 1 99 ? 5.214 0.147 -19.779 1.00 98.00 99 MET A N 1
ATOM 773 C CA . MET A 1 99 ? 6.127 0.097 -18.638 1.00 98.00 99 MET A CA 1
ATOM 774 C C . MET A 1 99 ? 5.642 -0.876 -17.561 1.00 98.00 99 MET A C 1
ATOM 776 O O . MET A 1 99 ? 6.417 -1.717 -17.110 1.00 98.00 99 MET A O 1
ATOM 780 N N . VAL A 1 100 ? 4.362 -0.814 -17.180 1.00 97.06 100 VAL A N 1
ATOM 781 C CA . VAL A 1 100 ? 3.796 -1.729 -16.175 1.00 97.06 100 VAL A CA 1
ATOM 782 C C . VAL A 1 100 ? 3.863 -3.180 -16.659 1.00 97.06 100 VAL A C 1
ATOM 784 O O . VAL A 1 100 ? 4.269 -4.060 -15.901 1.00 97.06 100 VAL A O 1
ATOM 787 N N . LYS A 1 101 ? 3.543 -3.449 -17.932 1.00 97.00 101 LYS A N 1
ATOM 788 C CA . LYS A 1 101 ? 3.661 -4.800 -18.507 1.00 97.00 101 LYS A CA 1
ATOM 789 C C . LYS A 1 101 ? 5.101 -5.313 -18.497 1.00 97.00 101 LYS A C 1
ATOM 791 O O . LYS A 1 101 ? 5.319 -6.467 -18.133 1.00 97.00 101 LYS A O 1
ATOM 796 N N . ALA A 1 102 ? 6.073 -4.478 -18.865 1.00 96.81 102 ALA A N 1
ATOM 797 C CA . ALA A 1 102 ? 7.488 -4.846 -18.833 1.00 96.81 102 ALA A CA 1
ATOM 798 C C . ALA A 1 102 ? 7.961 -5.156 -17.404 1.00 96.81 102 ALA A C 1
ATOM 800 O O . ALA A 1 102 ? 8.618 -6.174 -17.175 1.00 96.81 102 ALA A O 1
ATOM 801 N N . LEU A 1 103 ? 7.548 -4.334 -16.435 1.00 96.62 103 LEU A N 1
ATOM 802 C CA . LEU A 1 103 ? 7.841 -4.533 -15.019 1.00 96.62 103 LEU A CA 1
ATOM 803 C C . LEU A 1 103 ? 7.294 -5.871 -14.501 1.00 96.62 103 LEU A C 1
ATOM 805 O O . LEU A 1 103 ? 8.031 -6.648 -13.890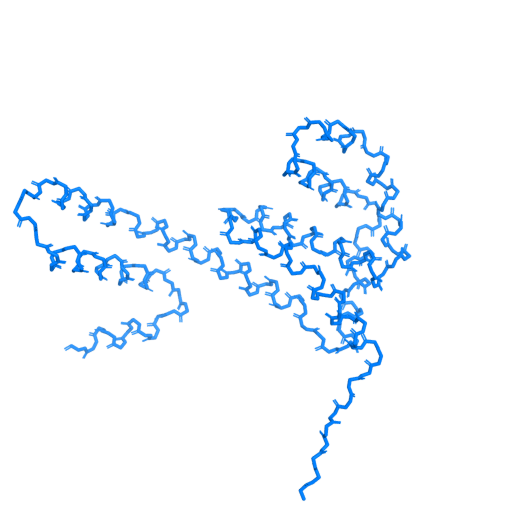 1.00 96.62 103 LEU A O 1
ATOM 809 N N . LEU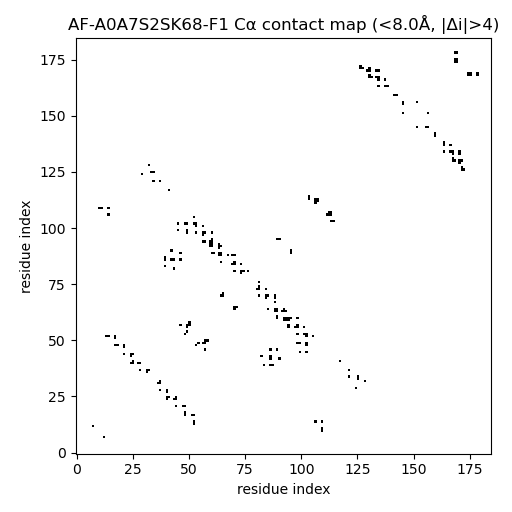 A 1 104 ? 6.015 -6.160 -14.760 1.00 95.81 104 LEU A N 1
ATOM 810 C CA . LEU A 1 104 ? 5.385 -7.409 -14.327 1.00 95.81 104 LEU A CA 1
ATOM 811 C C . LEU A 1 104 ? 5.997 -8.630 -15.027 1.00 95.81 104 LEU A C 1
ATOM 813 O O . LEU A 1 104 ? 6.195 -9.660 -14.387 1.00 95.81 104 LEU A O 1
ATOM 817 N N . ALA A 1 105 ? 6.382 -8.511 -16.300 1.00 95.50 105 ALA A N 1
ATOM 818 C CA . ALA A 1 105 ? 7.095 -9.572 -17.007 1.00 95.50 105 ALA A CA 1
ATOM 819 C C . ALA A 1 105 ? 8.479 -9.852 -16.390 1.00 95.50 105 ALA A C 1
ATOM 821 O O . ALA A 1 105 ? 8.838 -11.014 -16.189 1.00 95.50 105 ALA A O 1
ATOM 822 N N . LYS A 1 106 ? 9.241 -8.808 -16.033 1.00 94.81 106 LYS A N 1
ATOM 823 C CA . LYS A 1 106 ? 10.543 -8.954 -15.359 1.00 94.81 106 LYS A CA 1
ATOM 824 C C . LYS A 1 106 ? 10.374 -9.563 -13.963 1.00 94.81 106 LYS A C 1
ATOM 826 O O . LYS A 1 106 ? 11.109 -10.487 -13.621 1.00 94.81 106 LYS A O 1
ATOM 831 N N . SER A 1 107 ? 9.364 -9.133 -13.204 1.00 95.19 107 SER A N 1
ATOM 832 C CA . SER A 1 107 ? 8.996 -9.737 -11.914 1.00 95.19 107 SER A CA 1
ATOM 833 C C . SER A 1 107 ? 8.677 -11.231 -12.054 1.00 95.19 107 SER A C 1
ATOM 835 O O . SER A 1 107 ? 9.272 -12.054 -11.357 1.00 95.19 107 SER A O 1
ATOM 837 N N . ALA A 1 108 ? 7.838 -11.605 -13.022 1.00 94.50 108 ALA A N 1
ATOM 838 C CA . ALA A 1 108 ? 7.505 -13.002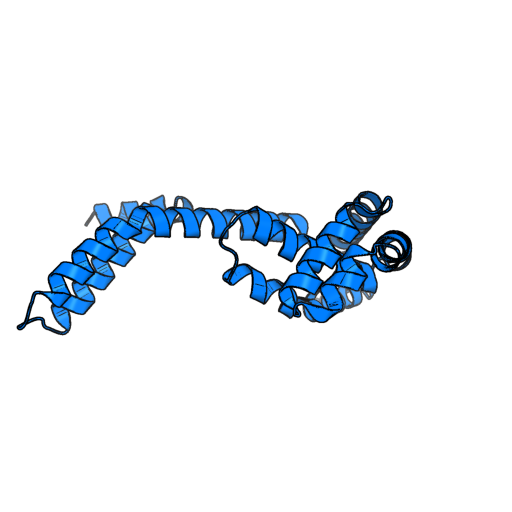 -13.283 1.00 94.50 108 ALA A CA 1
ATOM 839 C C . ALA A 1 108 ? 8.736 -13.831 -13.693 1.00 94.50 108 ALA A C 1
ATOM 841 O O . ALA A 1 108 ? 8.891 -14.963 -13.238 1.00 94.50 108 ALA A O 1
ATOM 842 N N . SER A 1 109 ? 9.650 -13.268 -14.495 1.00 94.25 109 SER A N 1
ATOM 843 C CA . SER A 1 109 ? 10.860 -13.979 -14.941 1.00 94.25 109 SER A CA 1
ATOM 844 C C . SER A 1 109 ? 11.824 -14.347 -13.810 1.00 94.25 109 SER A C 1
ATOM 846 O O . SER A 1 109 ? 12.543 -15.336 -13.928 1.00 94.25 109 SER A O 1
ATOM 848 N N . VAL A 1 110 ? 11.815 -13.594 -12.704 1.00 93.94 110 VAL A N 1
ATOM 849 C CA . VAL A 1 110 ? 12.633 -13.889 -11.516 1.00 93.94 110 VAL A CA 1
ATOM 850 C C . VAL A 1 110 ? 11.874 -14.703 -10.459 1.00 93.94 110 VAL A C 1
ATOM 852 O O . VAL A 1 110 ? 12.419 -14.979 -9.389 1.00 93.94 110 VAL A O 1
ATOM 855 N N . GLY A 1 111 ? 10.629 -15.097 -10.754 1.00 92.38 111 GLY A N 1
ATOM 856 C CA . GLY A 1 111 ? 9.753 -15.843 -9.849 1.00 92.38 111 GLY A CA 1
ATOM 857 C C . GLY A 1 111 ? 9.090 -14.991 -8.763 1.00 92.38 111 GLY A C 1
ATOM 858 O O . GLY A 1 111 ? 8.639 -15.539 -7.761 1.00 92.38 111 GLY A O 1
ATOM 859 N N . SER A 1 112 ? 9.043 -13.665 -8.925 1.00 91.94 112 SER A N 1
ATOM 860 C CA . SER A 1 112 ? 8.363 -12.763 -7.993 1.00 91.94 112 SER A CA 1
ATOM 861 C C . SER A 1 112 ? 6.859 -12.704 -8.285 1.00 91.94 112 SER A C 1
ATOM 863 O O . SER A 1 112 ? 6.435 -12.630 -9.436 1.00 91.94 112 SER A O 1
ATOM 865 N N . ASP A 1 113 ? 6.047 -12.693 -7.228 1.00 89.81 113 ASP A N 1
ATOM 866 C CA . ASP A 1 113 ? 4.587 -12.568 -7.263 1.00 89.81 113 ASP A CA 1
ATOM 867 C C . ASP A 1 113 ? 4.124 -11.126 -6.991 1.00 89.81 113 ASP A C 1
ATOM 869 O O . ASP A 1 113 ? 3.113 -10.901 -6.323 1.00 89.81 113 ASP A O 1
ATOM 873 N N . LEU A 1 114 ? 4.863 -10.135 -7.508 1.00 90.44 114 LEU A N 1
ATOM 874 C CA . LEU A 1 114 ? 4.665 -8.707 -7.227 1.00 90.44 114 LEU A CA 1
ATOM 875 C C . LEU A 1 114 ? 3.193 -8.273 -7.321 1.00 90.44 114 LEU A C 1
ATOM 877 O O . LEU A 1 114 ? 2.685 -7.615 -6.417 1.00 90.44 114 LEU A O 1
ATOM 881 N N . GLU A 1 115 ? 2.495 -8.673 -8.383 1.00 88.75 115 GLU A N 1
ATOM 882 C CA . GLU A 1 115 ? 1.076 -8.359 -8.583 1.00 88.75 115 GLU A CA 1
ATOM 883 C C . GLU A 1 115 ? 0.187 -8.942 -7.473 1.00 88.75 115 GLU A C 1
ATOM 885 O O . GLU A 1 115 ? -0.657 -8.246 -6.904 1.00 88.75 115 GLU A O 1
ATOM 890 N N . ALA A 1 116 ? 0.405 -10.206 -7.106 1.00 89.38 116 ALA A N 1
ATOM 891 C CA . ALA A 1 116 ? -0.375 -10.874 -6.072 1.00 89.38 116 ALA A CA 1
ATOM 892 C C . ALA A 1 116 ? -0.131 -10.263 -4.684 1.00 89.38 116 ALA A C 1
ATOM 894 O O . ALA A 1 116 ? -1.076 -10.156 -3.895 1.00 89.38 116 ALA A O 1
ATOM 895 N N . ILE A 1 117 ? 1.103 -9.836 -4.388 1.00 88.50 117 ILE A N 1
ATOM 896 C CA . ILE A 1 117 ? 1.434 -9.103 -3.158 1.00 88.50 117 ILE A CA 1
ATOM 897 C C . ILE A 1 117 ? 0.586 -7.832 -3.071 1.00 88.50 117 ILE A C 1
ATOM 899 O O . ILE A 1 117 ? -0.071 -7.605 -2.053 1.00 88.50 117 ILE A O 1
ATOM 903 N N . TRP A 1 118 ? 0.546 -7.035 -4.140 1.00 88.56 118 TRP A N 1
ATOM 904 C CA . TRP A 1 118 ? -0.223 -5.792 -4.164 1.00 88.56 118 TRP A CA 1
ATOM 905 C C . TRP A 1 118 ? -1.718 -6.017 -3.984 1.00 88.56 118 TRP A C 1
ATOM 907 O O . TRP A 1 118 ? -2.328 -5.368 -3.135 1.00 88.56 118 TRP A O 1
ATOM 917 N N . MET A 1 119 ? -2.292 -6.990 -4.692 1.00 88.88 119 MET A N 1
ATOM 918 C CA . MET A 1 119 ? -3.712 -7.326 -4.557 1.00 88.88 119 MET A CA 1
ATOM 919 C C . MET A 1 119 ? -4.075 -7.780 -3.136 1.00 88.88 119 MET A C 1
ATOM 921 O O . MET A 1 119 ? -5.147 -7.442 -2.629 1.00 88.88 119 MET A O 1
ATOM 925 N N . LYS A 1 120 ? -3.194 -8.541 -2.471 1.00 89.62 120 LYS A N 1
ATOM 926 C CA . LYS A 1 120 ? -3.396 -8.966 -1.076 1.00 89.62 120 LYS A CA 1
ATOM 927 C C . LYS A 1 120 ? -3.321 -7.789 -0.111 1.00 89.62 120 LYS A C 1
ATOM 929 O O . LYS A 1 120 ? -4.172 -7.688 0.771 1.00 89.62 120 LYS A O 1
ATOM 934 N N . LEU A 1 121 ? -2.328 -6.914 -0.277 1.00 88.94 121 LEU A N 1
ATOM 935 C CA . LEU A 1 121 ? -2.181 -5.718 0.547 1.00 88.94 121 LEU A CA 1
ATOM 936 C C . LEU A 1 121 ? -3.417 -4.826 0.414 1.00 88.94 121 LEU A C 1
ATOM 938 O O . LEU A 1 121 ? -4.027 -4.481 1.426 1.00 88.94 121 LEU A O 1
ATOM 942 N N . GLU A 1 122 ? -3.806 -4.493 -0.820 1.00 90.88 122 GLU A N 1
ATOM 943 C CA . GLU A 1 122 ? -4.947 -3.623 -1.129 1.00 90.88 122 GLU A CA 1
ATOM 944 C C . GLU A 1 122 ? -6.239 -4.161 -0.511 1.00 90.88 122 GLU A C 1
ATOM 946 O O . GLU A 1 122 ? -6.894 -3.461 0.264 1.00 90.88 122 GLU A O 1
ATOM 951 N N . ARG A 1 123 ? -6.541 -5.442 -0.753 1.00 90.38 123 ARG A N 1
ATOM 952 C CA . ARG A 1 123 ? -7.697 -6.114 -0.156 1.00 90.38 123 ARG A CA 1
ATOM 953 C C . ARG A 1 123 ? -7.664 -6.055 1.366 1.00 90.38 123 ARG A C 1
ATOM 95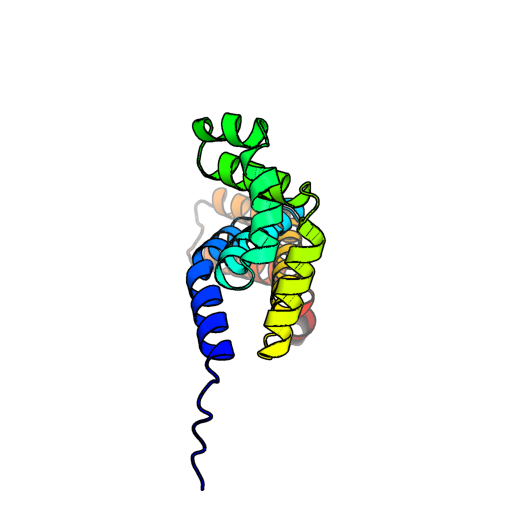5 O O . ARG A 1 123 ? -8.638 -5.621 1.972 1.00 90.38 123 ARG A O 1
ATOM 962 N N . GLY A 1 124 ? -6.544 -6.445 1.977 1.00 90.38 124 GLY A N 1
ATOM 963 C CA . GLY A 1 124 ? -6.402 -6.449 3.432 1.00 90.38 124 GLY A CA 1
ATOM 964 C C . GLY A 1 124 ? -6.597 -5.059 4.039 1.00 90.38 124 GLY A C 1
ATOM 965 O O . GLY A 1 124 ? -7.229 -4.922 5.086 1.00 90.38 124 GLY A O 1
ATOM 966 N N . ARG A 1 125 ? -6.125 -4.000 3.367 1.00 91.62 125 ARG A N 1
ATOM 967 C CA . ARG A 1 125 ? -6.349 -2.625 3.825 1.00 91.62 125 ARG A CA 1
ATOM 968 C C . ARG A 1 125 ? -7.807 -2.210 3.721 1.00 91.62 125 ARG A C 1
ATOM 970 O O . ARG A 1 125 ? -8.311 -1.593 4.657 1.00 91.62 125 ARG A O 1
ATOM 977 N N . MET A 1 126 ? -8.473 -2.528 2.617 1.00 91.81 126 MET A N 1
ATOM 978 C CA . MET A 1 126 ? -9.884 -2.188 2.443 1.00 91.81 126 MET A CA 1
ATOM 979 C C . MET A 1 126 ? -10.774 -2.950 3.432 1.00 91.81 126 MET A C 1
ATOM 981 O O . MET A 1 126 ? -11.654 -2.343 4.039 1.00 91.81 126 MET A O 1
ATOM 985 N N . GLU A 1 127 ? -10.490 -4.232 3.678 1.00 91.88 127 GLU A N 1
ATOM 986 C CA . GLU A 1 127 ? -11.145 -5.023 4.728 1.00 91.88 127 GLU A CA 1
ATOM 987 C C . GLU A 1 127 ? -10.926 -4.403 6.117 1.00 91.88 127 GLU A C 1
ATOM 989 O O . GLU A 1 127 ? -11.877 -4.234 6.879 1.00 91.88 127 GLU A O 1
ATOM 994 N N . TRP A 1 128 ? -9.696 -3.987 6.432 1.00 91.69 128 TRP A N 1
ATOM 995 C CA . TRP A 1 128 ? -9.375 -3.327 7.699 1.00 91.69 128 TRP A CA 1
ATOM 996 C C . TRP A 1 128 ? -10.116 -1.995 7.888 1.00 91.69 128 TRP A C 1
ATOM 998 O O . TRP A 1 128 ? -10.658 -1.731 8.961 1.00 91.69 128 TRP A O 1
ATOM 1008 N N . LEU A 1 129 ? -10.170 -1.152 6.853 1.00 91.94 129 LEU A N 1
ATOM 1009 C CA . LEU A 1 129 ? -10.893 0.123 6.900 1.00 91.94 129 LEU A CA 1
ATOM 1010 C C . LEU A 1 129 ? -12.401 -0.089 7.074 1.00 91.94 129 LEU A C 1
ATOM 1012 O O . LEU A 1 129 ? -13.026 0.611 7.874 1.00 91.94 129 LEU A O 1
ATOM 1016 N N . ALA A 1 130 ? -12.971 -1.072 6.373 1.00 91.25 130 ALA A N 1
ATOM 1017 C CA . ALA A 1 130 ? -14.370 -1.449 6.530 1.00 91.25 130 ALA A CA 1
ATOM 1018 C C . ALA A 1 130 ? -14.662 -1.943 7.957 1.00 91.25 130 ALA A C 1
ATOM 1020 O O . ALA A 1 130 ? -15.646 -1.517 8.561 1.00 91.25 130 ALA A O 1
ATOM 1021 N N . ALA A 1 131 ? -13.777 -2.764 8.529 1.00 92.69 131 ALA A N 1
ATOM 1022 C CA . ALA A 1 131 ? -13.906 -3.245 9.899 1.00 92.69 131 ALA A CA 1
ATOM 1023 C C . ALA A 1 131 ? -13.825 -2.112 10.933 1.00 92.69 131 ALA A C 1
ATOM 1025 O O . ALA A 1 13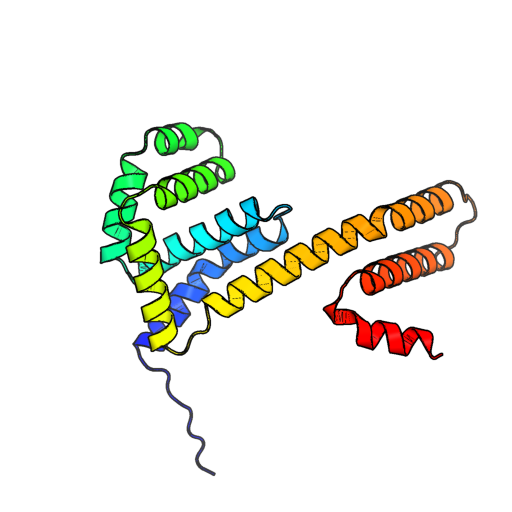1 ? -14.647 -2.062 11.849 1.00 92.69 131 ALA A O 1
ATOM 1026 N N . ILE A 1 132 ? -12.892 -1.162 10.770 1.00 92.50 132 ILE A N 1
ATOM 1027 C CA . ILE A 1 132 ? -12.832 0.037 11.623 1.00 92.50 132 ILE A CA 1
ATOM 1028 C C . ILE A 1 132 ? -14.145 0.811 11.547 1.00 92.50 132 ILE A C 1
ATOM 1030 O O . ILE A 1 132 ? -14.691 1.172 12.587 1.00 92.50 132 ILE A O 1
ATOM 1034 N N . ALA A 1 133 ? -14.653 1.064 10.338 1.00 91.94 133 ALA A N 1
ATOM 1035 C CA . ALA A 1 133 ? -15.893 1.808 10.154 1.00 91.94 133 ALA A CA 1
ATOM 1036 C C . ALA A 1 133 ? -17.085 1.097 10.818 1.00 91.94 133 ALA A C 1
ATOM 1038 O O . ALA A 1 133 ? -17.873 1.744 11.507 1.00 91.94 133 ALA A O 1
ATOM 1039 N N . ALA A 1 134 ? -17.176 -0.229 10.680 1.00 92.88 134 ALA A N 1
ATOM 1040 C CA . ALA A 1 134 ? -18.219 -1.043 11.301 1.00 92.88 134 ALA A CA 1
ATOM 1041 C C . ALA A 1 134 ? -18.132 -1.058 12.839 1.00 92.88 134 ALA A C 1
ATOM 1043 O O . ALA A 1 134 ? -19.159 -0.994 13.513 1.00 92.88 134 ALA A O 1
ATOM 1044 N N . ALA A 1 135 ? -16.922 -1.091 13.405 1.00 93.94 135 ALA A N 1
ATOM 1045 C CA . ALA A 1 135 ? -16.696 -1.105 14.853 1.00 93.94 135 ALA A CA 1
ATOM 1046 C C . ALA A 1 135 ? -16.643 0.299 15.492 1.00 93.94 135 ALA A C 1
ATOM 1048 O O . ALA A 1 135 ? -16.547 0.428 16.716 1.00 93.94 135 ALA A O 1
ATOM 1049 N N . GLN A 1 136 ? -16.694 1.372 14.702 1.00 93.19 136 GLN A N 1
ATOM 1050 C CA . GLN A 1 136 ? -16.615 2.737 15.220 1.00 93.19 136 GLN A CA 1
ATOM 1051 C C . GLN A 1 136 ? -17.780 3.102 16.165 1.00 93.19 136 GLN A C 1
ATOM 1053 O O . GLN A 1 136 ? -17.504 3.695 17.210 1.00 93.19 136 GLN A O 1
ATOM 1058 N N . PRO A 1 137 ? -19.052 2.736 15.895 1.00 95.44 137 PRO A N 1
ATOM 1059 C CA . PRO A 1 137 ? -20.159 3.052 16.800 1.00 95.44 137 PRO A CA 1
ATOM 1060 C C . PRO A 1 137 ? -19.993 2.444 18.200 1.00 95.44 137 PRO A C 1
ATOM 1062 O O . PRO A 1 137 ? -20.225 3.126 19.202 1.00 95.44 137 PRO A O 1
ATOM 1065 N N . ILE A 1 138 ? -19.547 1.183 18.289 1.00 94.44 138 ILE A N 1
ATOM 1066 C CA . ILE A 1 138 ? -19.318 0.527 19.584 1.00 94.44 138 ILE A CA 1
ATOM 1067 C C . ILE A 1 138 ? -18.122 1.146 20.307 1.00 94.44 138 ILE A C 1
ATOM 1069 O O . ILE A 1 138 ? -18.215 1.422 21.500 1.00 94.44 138 ILE A O 1
ATOM 1073 N N . LYS A 1 139 ? -17.042 1.476 19.585 1.00 94.00 139 LYS A N 1
ATOM 1074 C CA . LYS A 1 139 ? -15.898 2.199 20.153 1.00 94.00 139 LYS A CA 1
ATOM 1075 C C . LYS A 1 139 ? -16.333 3.514 20.795 1.00 94.00 139 LYS A C 1
ATOM 1077 O O . LYS A 1 139 ? -15.985 3.770 21.942 1.00 94.00 139 LYS A O 1
ATOM 1082 N N . THR A 1 140 ? -17.104 4.328 20.075 1.00 96.00 140 THR A N 1
ATOM 1083 C CA . THR A 1 140 ? -17.601 5.609 20.591 1.00 96.00 140 THR A CA 1
ATOM 1084 C C . THR A 1 140 ? -18.508 5.406 21.803 1.00 96.00 140 THR A C 1
ATOM 1086 O O . THR A 1 140 ? -18.356 6.115 22.790 1.00 96.00 140 THR A O 1
ATOM 1089 N N . THR A 1 141 ? -19.390 4.404 21.773 1.00 96.56 141 THR A N 1
ATOM 1090 C CA . THR A 1 141 ? -20.271 4.085 22.909 1.00 96.56 141 THR A CA 1
ATOM 1091 C C . THR A 1 141 ? -19.471 3.729 24.164 1.00 96.56 141 THR A C 1
ATOM 1093 O O . THR A 1 141 ? -19.724 4.290 25.228 1.00 96.56 141 THR A O 1
ATOM 1096 N N . LEU A 1 142 ? -18.474 2.848 24.033 1.00 94.19 142 LEU A N 1
ATOM 1097 C CA . LEU A 1 142 ? -17.603 2.430 25.135 1.00 94.19 142 LEU A CA 1
ATOM 1098 C C . LEU A 1 142 ? -16.763 3.596 25.671 1.00 94.19 142 LEU A C 1
ATOM 1100 O O . LEU A 1 142 ? -16.668 3.779 26.879 1.00 94.19 142 LEU A O 1
ATOM 1104 N N . GLN A 1 143 ? -16.201 4.421 24.783 1.00 94.56 143 GLN A N 1
ATOM 1105 C CA . GLN A 1 143 ? -15.450 5.617 25.176 1.00 94.56 143 GLN A CA 1
ATOM 1106 C C . GLN A 1 143 ? -16.325 6.597 25.963 1.00 94.56 143 GLN A C 1
ATOM 1108 O O . GLN A 1 143 ? -15.941 7.011 27.050 1.00 94.56 143 GLN A O 1
ATOM 1113 N N . THR A 1 144 ? -17.525 6.908 25.469 1.00 95.75 144 THR A N 1
ATOM 1114 C CA . THR A 1 144 ? -18.456 7.806 26.166 1.00 95.75 144 THR A CA 1
ATOM 1115 C C . THR A 1 144 ? -18.930 7.234 27.504 1.00 95.75 144 THR A C 1
ATOM 1117 O O . THR A 1 144 ? -19.141 8.000 28.441 1.00 95.75 144 THR A O 1
ATOM 1120 N N . ALA A 1 145 ? -19.115 5.915 27.612 1.00 94.62 145 ALA A N 1
ATOM 1121 C CA . ALA A 1 145 ? -19.460 5.273 28.879 1.00 94.62 145 ALA A CA 1
ATOM 1122 C C . ALA A 1 145 ? -18.321 5.419 29.902 1.00 94.62 145 ALA A C 1
ATOM 1124 O O . ALA A 1 145 ? -18.565 5.894 31.006 1.00 94.62 145 ALA A O 1
ATOM 1125 N N . LEU A 1 146 ? -17.080 5.121 29.501 1.00 94.88 146 LEU A N 1
ATOM 1126 C CA . LEU A 1 146 ? -15.895 5.280 30.352 1.00 94.88 146 LEU A CA 1
ATOM 1127 C C . LEU A 1 146 ? -15.644 6.738 30.753 1.00 94.88 146 LEU A C 1
ATOM 1129 O O . LEU A 1 146 ? -15.204 7.012 31.863 1.00 94.88 146 LEU A O 1
ATOM 1133 N N . GLU A 1 147 ? -15.882 7.698 29.863 1.00 94.69 147 GLU A N 1
ATOM 1134 C CA . GLU A 1 147 ? -15.700 9.123 30.166 1.00 94.69 147 GLU A CA 1
ATOM 1135 C C . GLU A 1 147 ? -16.693 9.637 31.212 1.00 94.69 147 GLU A C 1
ATOM 1137 O O . GLU A 1 147 ? -16.345 10.530 31.977 1.00 94.69 147 GLU A O 1
ATOM 1142 N N . LYS A 1 148 ? -17.905 9.072 31.252 1.00 95.44 148 LYS A N 1
ATOM 1143 C CA . LYS A 1 148 ? -18.957 9.431 32.216 1.00 95.44 148 LYS A CA 1
ATOM 1144 C C . LYS A 1 148 ? -18.845 8.697 33.549 1.00 95.44 148 LYS A C 1
ATOM 1146 O O . LYS A 1 148 ? -19.576 9.039 34.473 1.00 95.44 148 LYS A O 1
ATOM 1151 N N . ASP A 1 149 ? -17.995 7.681 33.618 1.00 93.88 149 ASP A N 1
ATOM 1152 C CA . ASP A 1 149 ? -17.754 6.908 34.824 1.00 93.88 149 ASP A CA 1
ATOM 1153 C C . ASP A 1 149 ? -16.551 7.483 35.584 1.00 93.88 149 ASP A C 1
ATOM 1155 O O . ASP A 1 149 ? -15.390 7.350 35.164 1.00 93.88 149 ASP A O 1
ATOM 1159 N N . ASP A 1 150 ? -16.848 8.170 36.687 1.00 93.31 150 ASP A N 1
ATOM 1160 C CA . ASP A 1 150 ? -15.851 8.764 37.579 1.00 93.31 150 ASP A CA 1
ATOM 1161 C C . ASP A 1 150 ? -15.110 7.700 38.411 1.00 93.31 150 ASP A C 1
ATOM 1163 O O . ASP A 1 150 ? -13.975 7.943 38.826 1.00 93.31 150 ASP A O 1
ATOM 1167 N N . ASP A 1 151 ? -15.695 6.507 38.576 1.00 94.81 151 ASP A N 1
ATOM 1168 C CA . ASP A 1 151 ? -15.161 5.403 39.384 1.00 94.81 151 ASP A CA 1
ATOM 1169 C C . ASP A 1 151 ? -14.531 4.284 38.528 1.00 94.81 151 ASP A C 1
ATOM 1171 O O . ASP A 1 151 ? -14.163 3.228 39.054 1.00 94.81 151 ASP A O 1
ATOM 1175 N N . LYS A 1 152 ? -14.369 4.511 37.214 1.00 93.62 152 LYS A N 1
ATOM 1176 C CA . LYS A 1 152 ? -13.811 3.514 36.288 1.00 93.62 152 LYS A CA 1
ATOM 1177 C C . LYS A 1 152 ? -12.475 2.954 36.774 1.00 93.62 152 LYS A C 1
ATOM 1179 O O . LYS A 1 152 ? -11.555 3.677 37.172 1.00 93.62 152 LYS A O 1
ATOM 1184 N N . THR A 1 153 ? -12.327 1.647 36.635 1.00 95.44 153 THR A N 1
ATOM 1185 C CA . THR A 1 153 ? -11.098 0.928 36.957 1.00 95.44 153 THR A CA 1
ATOM 1186 C C . THR A 1 153 ? -10.271 0.648 35.702 1.00 95.44 153 THR A C 1
ATOM 1188 O O . THR A 1 153 ? -10.724 0.779 34.562 1.00 95.44 153 THR A O 1
ATOM 1191 N N . GLU A 1 154 ? -9.024 0.213 35.890 1.00 93.88 154 GLU A N 1
ATOM 1192 C CA . GLU A 1 154 ? -8.210 -0.307 34.785 1.00 93.88 154 GLU A CA 1
ATOM 1193 C C . GLU A 1 154 ? -8.846 -1.556 34.138 1.00 93.88 154 GLU A C 1
ATOM 1195 O O . GLU A 1 154 ? -8.685 -1.779 32.935 1.00 93.88 154 GLU A O 1
ATOM 1200 N N . GLY A 1 155 ? -9.615 -2.330 34.917 1.00 94.06 155 GLY A N 1
ATOM 1201 C CA . GLY A 1 155 ? -10.402 -3.464 34.432 1.00 94.06 155 GLY A CA 1
ATOM 1202 C C . GLY A 1 155 ? -11.427 -3.038 33.384 1.00 94.06 155 GLY A C 1
ATOM 1203 O O . GLY A 1 155 ? -11.407 -3.562 32.275 1.00 94.06 155 GLY A O 1
ATOM 1204 N N . ASP A 1 156 ? -12.216 -2.000 33.669 1.00 92.56 156 ASP A N 1
ATOM 1205 C CA . ASP A 1 156 ? -13.257 -1.493 32.757 1.00 92.56 156 ASP A CA 1
ATOM 1206 C C . ASP A 1 156 ? -12.673 -0.975 31.434 1.00 92.56 156 ASP A C 1
ATOM 1208 O O . ASP A 1 156 ? -13.240 -1.155 30.348 1.00 92.56 156 ASP A O 1
ATOM 1212 N N . VAL A 1 157 ? -11.491 -0.353 31.508 1.00 93.12 157 VAL A N 1
ATOM 1213 C CA . VAL A 1 157 ? -10.742 0.094 30.328 1.00 93.12 157 VAL A CA 1
ATOM 1214 C C . VAL A 1 157 ? -10.279 -1.099 29.491 1.00 93.12 157 VAL A C 1
ATOM 1216 O O . VAL A 1 157 ? -10.352 -1.048 28.258 1.00 93.12 157 VAL A O 1
ATOM 1219 N N . ASN A 1 158 ? -9.790 -2.162 30.128 1.00 95.06 158 ASN A N 1
ATOM 1220 C CA . ASN A 1 158 ? -9.356 -3.369 29.430 1.00 95.06 158 ASN A CA 1
ATOM 1221 C C . ASN A 1 158 ? -10.541 -4.123 28.818 1.00 95.06 158 ASN A C 1
ATOM 1223 O O . ASN A 1 158 ? -10.475 -4.461 27.636 1.00 95.06 158 ASN A O 1
ATOM 1227 N N . ASP A 1 159 ? -11.645 -4.279 29.541 1.00 93.62 159 ASP A N 1
ATOM 1228 C CA . ASP A 1 159 ? -12.859 -4.925 29.037 1.00 93.62 159 ASP A CA 1
ATOM 1229 C C . ASP A 1 159 ? -13.433 -4.167 27.837 1.00 93.62 159 ASP A C 1
ATOM 1231 O O . ASP A 1 159 ? -13.720 -4.757 26.793 1.00 93.62 159 ASP A O 1
ATOM 1235 N N . SER A 1 160 ? -13.483 -2.836 27.913 1.00 93.69 160 SER A N 1
ATOM 1236 C CA . SER A 1 160 ? -13.891 -1.994 26.784 1.00 93.69 160 SER A CA 1
ATOM 1237 C C . SER A 1 160 ? -12.991 -2.187 25.557 1.00 93.69 160 SER A C 1
ATOM 1239 O O . SER A 1 160 ? -13.480 -2.294 24.429 1.00 93.69 160 SER A O 1
ATOM 1241 N N . LYS A 1 161 ? -11.666 -2.282 25.741 1.00 93.25 161 LYS A N 1
ATOM 1242 C CA . LYS A 1 161 ? -10.745 -2.590 24.632 1.00 93.25 161 LYS A CA 1
ATOM 1243 C C . LYS A 1 161 ? -11.015 -3.977 24.053 1.00 93.25 161 LYS A C 1
ATOM 1245 O O . LYS A 1 161 ? -11.030 -4.108 22.832 1.00 93.25 161 LYS A O 1
ATOM 1250 N N . MET A 1 162 ? -11.252 -4.984 24.892 1.00 93.50 162 MET A N 1
ATOM 1251 C CA . MET A 1 162 ? -11.537 -6.351 24.446 1.00 93.50 162 MET A CA 1
ATOM 1252 C C . MET A 1 162 ? -12.840 -6.426 23.647 1.00 93.50 162 MET A C 1
ATOM 1254 O O . MET A 1 162 ? -12.851 -7.024 22.572 1.00 93.50 162 MET A O 1
ATOM 1258 N N . ILE A 1 163 ? -13.901 -5.749 24.096 1.00 93.38 163 ILE A N 1
ATOM 1259 C CA . ILE A 1 163 ? -15.173 -5.659 23.362 1.00 93.38 163 ILE A CA 1
ATOM 1260 C C . ILE A 1 163 ? -14.962 -4.982 22.004 1.00 93.38 163 ILE A C 1
ATOM 1262 O O . ILE A 1 163 ? -15.474 -5.452 20.983 1.00 93.38 163 ILE A O 1
ATOM 1266 N N . TRP A 1 164 ? -14.183 -3.897 21.960 1.00 92.81 164 TRP A N 1
ATOM 1267 C CA . TRP A 1 164 ? -13.874 -3.219 20.703 1.00 92.81 164 TRP A CA 1
ATOM 1268 C C . TRP A 1 164 ? -13.058 -4.106 19.748 1.00 92.81 164 TRP A C 1
ATOM 1270 O O . TRP A 1 164 ? -13.407 -4.208 18.572 1.00 92.81 164 TRP A O 1
ATOM 1280 N N . ILE A 1 165 ? -12.022 -4.791 20.242 1.00 91.31 165 ILE A N 1
ATOM 1281 C CA . ILE A 1 165 ? -11.196 -5.724 19.456 1.00 91.31 165 ILE A CA 1
ATOM 1282 C C . ILE A 1 165 ? -12.035 -6.893 18.932 1.00 91.31 165 ILE A C 1
ATOM 1284 O O . ILE A 1 165 ? -11.929 -7.245 17.759 1.00 91.31 165 ILE A O 1
ATOM 1288 N N . TYR A 1 166 ? -12.907 -7.461 19.764 1.00 90.69 166 TYR A N 1
ATOM 1289 C CA . TYR A 1 166 ? -13.825 -8.520 19.353 1.00 90.69 166 TYR A CA 1
ATOM 1290 C C . TYR A 1 166 ? -14.786 -8.035 18.255 1.00 90.69 166 TYR A C 1
ATOM 1292 O O . TYR A 1 166 ? -14.974 -8.709 17.244 1.00 90.69 166 TYR A O 1
ATOM 1300 N N . SER A 1 167 ? -15.319 -6.816 18.391 1.00 91.25 167 SER A N 1
ATOM 1301 C CA . SER A 1 167 ? -16.186 -6.189 17.381 1.00 91.25 167 SER A CA 1
ATOM 1302 C C . SER A 1 167 ? -15.462 -5.919 16.056 1.00 91.25 167 SER A C 1
ATOM 1304 O O . SER A 1 167 ? -16.038 -6.102 14.980 1.00 91.25 167 SER A O 1
ATOM 1306 N N . LEU A 1 168 ? -14.187 -5.519 16.118 1.00 91.25 168 LEU A N 1
ATOM 1307 C CA . LEU A 1 168 ? -13.325 -5.408 14.941 1.00 91.25 168 LEU A CA 1
ATOM 1308 C C . LEU A 1 168 ? -13.142 -6.772 14.269 1.00 91.25 168 LEU A C 1
ATOM 1310 O O . LEU A 1 168 ? -13.339 -6.881 13.062 1.00 91.25 168 LEU A O 1
ATOM 1314 N N . ALA A 1 169 ? -12.810 -7.810 15.040 1.00 90.12 169 ALA A N 1
ATOM 1315 C CA . ALA A 1 169 ? -12.568 -9.152 14.517 1.00 90.12 169 ALA A CA 1
ATOM 1316 C C . ALA A 1 169 ? -13.805 -9.749 13.829 1.00 90.12 169 ALA A C 1
ATOM 1318 O O . ALA A 1 169 ? -13.676 -10.331 12.753 1.00 90.12 169 ALA A O 1
ATOM 1319 N N . LEU A 1 170 ? -15.003 -9.530 14.387 1.00 90.56 170 LEU A N 1
ATOM 1320 C CA . LEU A 1 170 ? -16.283 -9.913 13.771 1.00 90.56 170 LEU A CA 1
ATOM 1321 C C . LEU A 1 170 ? -16.482 -9.317 12.370 1.00 90.56 170 LEU A C 1
ATOM 1323 O O . LEU A 1 170 ? -17.183 -9.897 11.544 1.00 90.56 170 LEU A O 1
ATOM 1327 N N . SER A 1 171 ? -15.878 -8.158 12.109 1.00 91.19 171 SER A N 1
ATOM 1328 C CA . SER A 1 171 ? -16.042 -7.410 10.862 1.00 91.19 171 SER A CA 1
ATOM 1329 C C . SER A 1 171 ? -14.962 -7.725 9.818 1.00 91.19 171 SER A C 1
ATOM 1331 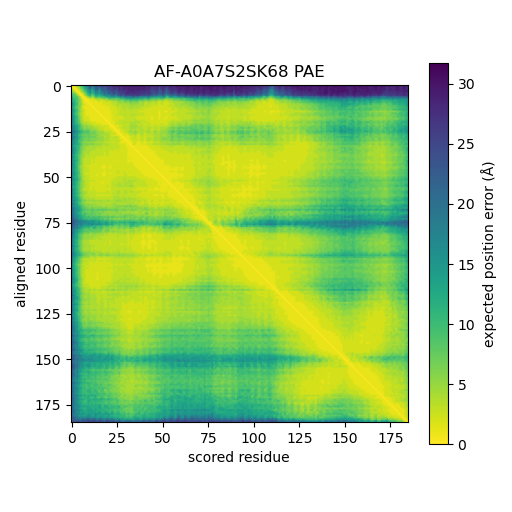O O . SER A 1 171 ? -15.023 -7.193 8.711 1.00 91.19 171 SER A O 1
ATOM 1333 N N . ILE A 1 172 ? -13.978 -8.575 10.141 1.00 89.56 172 ILE A N 1
ATOM 1334 C CA . ILE A 1 172 ? -12.888 -8.966 9.236 1.00 89.56 172 ILE A CA 1
ATOM 1335 C C . ILE A 1 172 ? -13.163 -10.382 8.697 1.00 89.56 172 ILE A C 1
ATOM 1337 O O . ILE A 1 172 ? -13.038 -11.352 9.449 1.00 89.56 172 ILE A O 1
ATOM 1341 N N . PRO A 1 173 ? -13.475 -10.552 7.395 1.00 88.00 173 PRO A N 1
ATOM 1342 C CA . PRO A 1 173 ? -13.860 -11.852 6.835 1.00 88.00 173 PRO A CA 1
ATOM 1343 C C . PRO A 1 173 ? -12.811 -12.953 7.018 1.00 88.00 173 PRO A C 1
ATOM 1345 O O . PRO A 1 173 ? -13.151 -14.102 7.293 1.00 88.00 173 PRO A O 1
ATOM 1348 N N . SER A 1 174 ? -11.526 -12.609 6.906 1.00 84.81 174 SER A N 1
ATOM 1349 C CA . SER A 1 174 ? -10.423 -13.563 7.077 1.00 84.81 174 SER A CA 1
ATOM 1350 C C . SER A 1 174 ? -10.294 -14.114 8.504 1.00 84.81 174 SER A C 1
ATOM 1352 O O . SER A 1 174 ? -9.652 -15.145 8.695 1.00 84.81 174 SER A O 1
ATOM 1354 N N . LEU A 1 175 ? -10.937 -13.484 9.494 1.00 86.62 175 LEU A N 1
ATOM 1355 C CA . LEU A 1 175 ? -10.951 -13.929 10.890 1.00 86.62 175 LEU A CA 1
ATOM 1356 C C . LEU A 1 175 ? -12.205 -14.735 11.261 1.00 86.62 175 LEU A C 1
ATOM 1358 O O . LEU A 1 175 ? -12.320 -15.170 12.405 1.00 86.62 175 LEU A O 1
ATOM 1362 N N . ALA A 1 176 ? -13.121 -14.989 10.319 1.00 85.94 176 ALA A N 1
ATOM 1363 C CA . ALA A 1 176 ? -14.406 -15.635 10.597 1.00 85.94 176 ALA A CA 1
ATOM 1364 C C . ALA A 1 176 ? -14.279 -16.990 11.319 1.00 85.94 176 ALA A C 1
ATOM 1366 O O . ALA A 1 176 ? -15.073 -17.287 12.210 1.00 85.94 176 ALA A O 1
ATOM 1367 N N . THR A 1 177 ? -13.271 -17.801 10.980 1.00 86.69 177 THR A N 1
ATOM 1368 C CA . THR A 1 177 ? -13.019 -19.084 11.660 1.00 86.69 177 THR A CA 1
ATOM 1369 C C . THR A 1 177 ? -12.615 -18.882 13.120 1.00 86.69 177 THR A C 1
ATOM 1371 O O . THR A 1 177 ? -13.190 -19.509 13.998 1.00 86.69 177 THR A O 1
ATOM 1374 N N . VAL A 1 178 ? -11.686 -17.957 13.390 1.00 85.69 178 VAL A N 1
ATOM 1375 C CA . VAL A 1 178 ? -11.205 -17.659 14.753 1.00 85.69 178 VAL A CA 1
ATOM 1376 C C . VAL A 1 178 ? -12.336 -17.107 15.618 1.00 85.69 178 VAL A C 1
ATOM 1378 O O . VAL A 1 178 ? -12.516 -17.505 16.764 1.00 85.69 178 VAL A O 1
ATOM 1381 N N . VAL A 1 179 ? -13.141 -16.216 15.042 1.00 85.31 179 VAL A N 1
ATOM 1382 C CA . VAL A 1 179 ? -14.335 -15.663 15.684 1.00 85.31 179 VAL A CA 1
ATOM 1383 C C . VAL A 1 179 ? -15.336 -16.763 16.039 1.00 85.31 179 VAL A C 1
ATOM 1385 O O . VAL A 1 179 ? -15.922 -16.728 17.118 1.00 85.31 179 VAL A O 1
ATOM 1388 N N . LYS A 1 180 ? -15.536 -17.742 15.150 1.00 85.56 180 LYS A N 1
ATOM 1389 C CA . LYS A 1 180 ? -16.436 -18.867 15.411 1.00 85.56 180 LYS A CA 1
ATOM 1390 C C . LYS A 1 180 ? -15.964 -19.693 16.607 1.00 85.56 180 LYS A C 1
ATOM 1392 O O . LYS A 1 180 ? -16.796 -20.066 17.427 1.00 85.56 180 LYS A O 1
ATOM 1397 N N . ASP A 1 181 ? -14.661 -19.923 16.742 1.00 87.38 181 ASP A N 1
ATOM 1398 C CA . ASP A 1 181 ? -14.106 -20.652 17.887 1.00 87.38 181 ASP A CA 1
ATOM 1399 C C . ASP A 1 181 ? -14.385 -19.912 19.207 1.00 87.38 181 ASP A C 1
ATOM 1401 O O . ASP A 1 181 ? -14.796 -20.530 20.190 1.00 87.38 181 ASP A O 1
ATOM 1405 N N . TRP A 1 182 ? -14.282 -18.577 19.220 1.00 84.25 182 TRP A N 1
ATOM 1406 C CA . TRP A 1 182 ? -14.618 -17.756 20.393 1.00 84.25 182 TRP A CA 1
ATOM 1407 C C . TRP A 1 182 ? -16.091 -17.837 20.813 1.00 84.25 182 TRP A C 1
ATOM 1409 O O . TRP A 1 182 ? -16.394 -17.639 21.984 1.00 84.25 182 TRP A O 1
ATOM 1419 N N . GLN A 1 183 ? -17.003 -18.133 19.885 1.00 80.19 183 GLN A N 1
ATOM 1420 C CA . GLN A 1 183 ? -18.443 -18.248 20.157 1.00 80.19 183 GLN A CA 1
ATOM 1421 C C . GLN A 1 183 ? -18.858 -19.624 20.695 1.00 80.19 183 GLN A C 1
ATOM 1423 O O . GLN A 1 183 ? -20.016 -19.808 21.064 1.00 80.19 183 GLN A O 1
ATOM 1428 N N . THR A 1 184 ? -17.950 -20.603 20.681 1.00 78.50 184 THR A N 1
ATOM 1429 C CA . THR A 1 184 ? -18.230 -21.987 21.106 1.00 78.50 184 THR A CA 1
ATOM 1430 C C . THR A 1 184 ? -17.832 -22.292 22.551 1.00 78.50 184 THR A C 1
ATOM 1432 O O . THR A 1 184 ? -18.013 -23.426 22.995 1.00 78.50 184 THR A O 1
ATOM 1435 N N . VAL A 1 185 ? -17.306 -21.294 23.266 1.00 56.28 185 VAL A N 1
ATOM 1436 C CA . VAL A 1 185 ? -16.976 -21.339 24.701 1.00 56.28 185 VAL A CA 1
ATOM 1437 C C . VAL A 1 185 ? -18.180 -20.887 25.518 1.00 56.28 185 VAL A C 1
ATOM 1439 O O . VAL A 1 185 ? -18.460 -21.547 26.542 1.00 56.28 185 VAL A O 1
#

Foldseek 3Di:
DDPPPPDQDPLLVQLVVLLVVLCVLVVQLLVDLDLLSLCLSLLLSLLSSCVRVVVPLNVQLVVQLVPDVCLVVQVPVDDVSNSSSSSVSSCPGPSNVVSSVVSVVSCVVSVHPSVVVSVVSSVQVVLQSQLCVQLVVLLVVLVVVQVPDPPDDPVSVVVSVVVSVLSSLVSRPVSVVVNVVVVVD

Solvent-accessible surface area (backbone atoms only — not comparable to full-atom values): 10204 Å² total; per-residue (Å²): 133,83,82,74,75,77,75,74,51,72,67,41,49,52,51,51,51,45,53,61,73,46,48,70,51,57,60,58,55,80,74,45,89,47,70,68,51,43,48,47,42,52,51,39,41,50,53,59,40,24,50,73,79,32,49,72,42,33,49,51,16,46,52,40,33,76,68,33,65,65,37,64,65,20,70,82,69,42,71,68,55,27,50,52,43,40,37,57,37,27,68,70,17,92,30,30,69,59,28,52,50,53,42,53,50,54,34,48,74,60,71,45,60,63,69,60,53,51,56,50,51,52,50,54,50,52,43,49,53,50,10,50,62,70,28,41,64,58,43,51,52,48,51,54,52,54,72,71,39,90,82,67,50,76,64,58,56,50,52,47,50,50,54,40,52,51,45,29,44,73,48,28,77,93,38,49,68,62,52,50,58,68,73,75,115

Sequence (185 aa):
MDDQTTSLSPDQIEFTNAFNGRRNTLTAFASCFTEHQLHIVRDGFYLELAHDICPKEYGVVRIGIVTDEKVAQAAGKGISDMFRTTVESARRSEGWDVMVKALLAKSASVGSDLEAIWMKLERGRMEWLAAIAAAQPIKTTLQTALEKDDDKTEGDVNDSKMIWIYSLALSIPSLATVVKDWQTV

Radius of gyration: 22.69 Å; Cα contacts (8 Å, |Δi|>4): 139; chains: 1; bounding box: 44×59×63 Å

pLDDT: mean 89.81, std 8.94, range [41.66, 98.0]

Secondary structure (DSSP, 8-state):
------PPPHHHHHHHHHHHHTHHHHHGGGG--SHHHHHHHHHHHHHHHHHHH-HHHHHHHHHHHHH-HHHHHHTTS-HHHHHHHHHHHHHHSTTHHHHHHHHHHHHHHTT--HHHHHHHHHHHHHHHHHHHHHHHHHHHHHHHHHHH-TT--HHHHHHHHHHHHHHHHHT-GGGHHHHHHHTT-

Mean predicted aligned error: 6.68 Å

Organism: NCBI:txid49252